Protein 3WG3 (pdb70)

B-factor: mean 17.3, std 7.28, range [9.16, 54.49]

Foldseek 3Di:
DPDFDKDKDKDKAFAVGKDFDPAWAAAQKKKKKKFQFFFLDDDPQHFAWKWKFFADPQGKGFWIWICHNVVQKTWIWIGDPPGDIDDIDIDGHRVVLCVVVPGMWMWMWHRNQQFTFIHIHNRTRDGGGTPDHDIGGMMHMYRPPGGHRGHRIIMMMMMGSRD/DDFDKDKDKDKAFAVGKDFDPAWAAAQKKKKKKFQFFALFAKKWKFFADPQGKGQWIWICGNVVQKTWIWIGDPPGDIDDIDIFGHRVVLCPPVPGMWMWMWHRNQQFTFIHIHNRTRDGGGTPDGDIGGMMHMYHPVGDSGHRIIMMMMMGSRD

CATH classification: 2.60.120.200

Organism: Cyclocybe aegerita (NCBI:txid1973307)

Secondary structure (DSSP, 8-state):
--S---EEEEEEEETTEEEEEEEEE-TT-EEEEEES-B----STTPPPPEEEEEE-TT--EEEEEEEETTTTEEEEEEE-TTS-B---EEEE-TGGGGTT-TT-EEEEEEE-SSEEEEEETTEEEEEEE-SS-S-EEEEEEE-TTS--SB-SEEEEEEEE---/-----EEEEEEEETTEEEEEEEEE-TT-EEEEEES-B-----EEEEEE-TTS-EEEEEEEETTTTEEEEEEE-TTS-B---EEEE-SGGGGTT-TT-EEEEEEE-SSEEEEEETTEEEEEEEPSS-S-EEEEEEEE----SB-SEEEEEEEES--

Solvent-accessible surface area: 13374 Å² total; per-residue (Å²): 211,189,59,51,94,3,36,2,21,40,2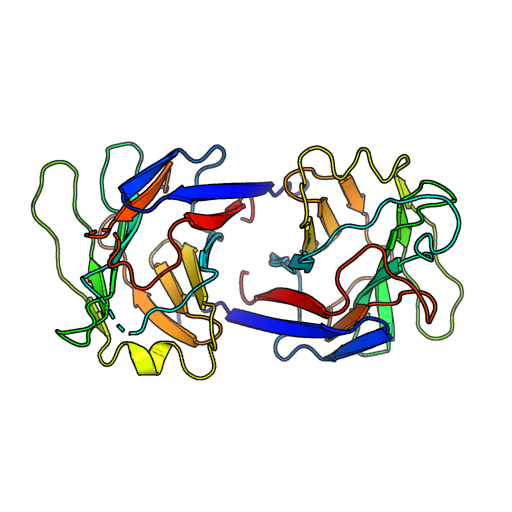6,102,1,47,33,61,38,78,28,121,20,87,21,72,1,60,72,29,3,1,0,0,3,34,8,92,37,35,50,64,55,95,57,118,60,23,4,62,63,0,6,1,4,0,20,19,160,102,32,2,50,0,0,26,0,5,0,49,25,161,92,70,7,0,2,0,2,0,59,79,46,153,32,117,110,73,102,69,85,117,27,84,52,0,48,69,18,9,137,81,13,64,55,98,6,6,2,0,1,2,2,30,24,86,33,0,0,0,1,1,24,93,113,54,19,24,52,1,83,26,61,18,83,41,62,0,29,16,0,13,2,71,4,78,166,36,64,14,0,11,12,105,68,1,25,0,0,0,0,5,35,33,114,248,104,54,92,4,37,2,21,39,27,100,0,49,36,59,36,79,29,118,18,87,22,70,1,60,73,25,3,1,0,0,3,34,8,90,25,30,65,88,64,59,70,0,7,0,4,0,22,17,162,98,32,1,50,0,0,28,0,6,0,50,29,129,94,68,8,0,2,0,3,0,61,78,44,154,32,113,114,73,103,70,85,116,26,86,53,0,49,72,13,8,137,82,16,65,53,98,5,6,2,0,1,2,2,26,24,84,29,1,0,0,1,1,23,94,100,59,18,24,47,1,83,30,62,18,88,39,62,0,24,16,0,13,2,91,27,98,110,52,9,0,5,13,102,71,0,24,0,0,0,0,5,35,32,114

InterPro domains:
  IPR001079 Galectin, carbohydrate recognition domain [PF00337] (19-125)
  IPR001079 Galectin, carbohydrate recognition domain [PS51304] (12-155)
  IPR001079 Galectin, carbohydrate recognition domain [SM00276] (10-148)
  IPR013320 Concanavalin A-like lectin/glucanase domain superfamily [SSF49899] (5-149)

GO terms:
  GO:0043065 positive regulation of apoptotic process (P, IDA)
  GO:0030247 polysaccharide binding (F, IDA)
  GO:0004536 DNA nuclease activity (F, IDA)

Radius of gyration: 20.04 Å; Cα contacts (8 Å, |Δi|>4): 935; chains: 2; bounding box: 61×35×44 Å

Sequence (318 aa):
KHMTTSAVNIYNISAGASVDLAAPVTTGDIVVTFFSSALNLSSAGAGSPNNTALNLLSENGAYLLHIAFRLLQENVVIVFNSRQPNAPWLVEQRVSSNVANNQFIGSGGKAMVTVFDHGDDKKYQVVINEKKTVIQYTKQISSGTTTSSLSYNNSTEGTSIIFSTTVVEAVTYTGLAHMTTSAVNIYNISAGASVDLAAPVTTGDIVTFFSSALNLPNNTALNLLSEENGAYLLHIAFRLQENVVIVFNSRRQPNAPWLVEQRVSNNVANQFIGSGGKAMVTVFDHGDKKYQVVINEKTVIQYTTKQISGTTTSSLSYNSTGTSIFSTVVEAVTYTGLA

Structure (mmCIF, N/CA/C/O backbone):
data_3WG3
#
_entry.id   3WG3
#
_cell.length_a   102.921
_cell.length_b   102.921
_cell.length_c   74.694
_cell.angle_alpha   90.00
_cell.angle_beta   90.00
_cell.angle_gamma   120.00
#
_symmetry.space_group_name_H-M   'P 65'
#
loop_
_entity.id
_entity.type
_entity.pdbx_description
1 polymer 'Galactoside-binding lectin'
2 branched alpha-L-fucopyranose-(1-2)-[2-acetamido-2-deoxy-alpha-D-galactopyranose-(1-3)]beta-D-galactopyranose-(1-4)-2-acetamido-2-deoxy-beta-D-glucopyranose
3 non-polymer 1,2-ETHANEDIOL
4 non-polymer DI(HYDROXYETHYL)ETHER
5 water water
#
loop_
_atom_site.group_PDB
_atom_site.id
_atom_site.type_symbol
_atom_site.label_atom_id
_atom_site.label_alt_id
_atom_site.label_comp_id
_atom_site.label_asym_id
_atom_site.label_entity_id
_atom_site.label_seq_id
_atom_site.pdbx_PDB_ins_code
_atom_site.Cartn_x
_atom_site.Cartn_y
_atom_site.Cartn_z
_atom_site.occupancy
_atom_site.B_iso_or_equiv
_atom_site.auth_seq_id
_atom_site.auth_comp_id
_atom_site.auth_asym_id
_atom_site.auth_atom_id
_atom_site.pdbx_PDB_model_num
ATOM 1 N N . LYS A 1 9 ? 15.215 -30.761 20.634 1.00 37.18 -1 LYS A N 1
ATOM 2 C CA . LYS A 1 9 ? 14.696 -31.867 19.779 1.00 32.80 -1 LYS A CA 1
ATOM 3 C C . LYS A 1 9 ? 15.295 -33.210 20.198 1.00 29.43 -1 LYS A C 1
ATOM 4 O O . LYS A 1 9 ? 16.380 -33.262 20.785 1.00 31.22 -1 LYS A O 1
ATOM 10 N N . HIS A 1 10 ? 14.582 -34.293 19.901 1.00 23.10 0 HIS A N 1
ATOM 11 C CA . HIS A 1 10 ? 15.022 -35.627 20.314 1.00 20.49 0 HIS A CA 1
ATOM 12 C C . HIS A 1 10 ? 15.364 -36.541 19.175 1.00 20.12 0 HIS A C 1
ATOM 13 O O . HIS A 1 10 ? 16.214 -37.413 19.329 1.00 21.77 0 HIS A O 1
ATOM 20 N N . MET A 1 11 ? 14.726 -36.348 18.022 1.00 19.38 1 MET A N 1
ATOM 21 C CA . MET A 1 11 ? 14.983 -37.202 16.863 1.00 19.77 1 MET A CA 1
ATOM 22 C C . MET A 1 11 ? 16.360 -36.954 16.250 1.00 18.81 1 MET A C 1
ATOM 23 O O . MET A 1 11 ? 16.935 -35.870 16.380 1.00 19.93 1 MET A O 1
ATOM 28 N N . THR A 1 12 ? 16.882 -37.977 15.584 1.00 18.31 2 THR A N 1
ATOM 29 C CA . THR A 1 12 ? 18.157 -37.881 14.897 1.00 18.14 2 THR A CA 1
ATOM 30 C C . THR A 1 12 ? 17.945 -37.288 13.504 1.00 16.98 2 THR A C 1
ATOM 31 O O . THR A 1 12 ? 17.067 -37.724 12.758 1.00 17.35 2 THR A O 1
ATOM 35 N N . THR A 1 13 ? 18.736 -36.271 13.176 1.00 16.67 3 THR A N 1
ATOM 36 C CA . THR A 1 13 ? 18.774 -35.734 11.824 1.00 16.51 3 THR A CA 1
ATOM 37 C C . THR A 1 13 ? 20.143 -36.002 11.216 1.00 14.98 3 THR A C 1
ATOM 38 O O . THR A 1 13 ? 21.166 -35.544 11.724 1.00 18.56 3 THR A O 1
ATOM 42 N N . SER A 1 14 ? 20.148 -36.780 10.142 1.00 12.78 4 SER A N 1
ATOM 43 C CA . SER A 1 14 ? 21.352 -37.044 9.376 1.00 12.13 4 SER A CA 1
ATOM 44 C C . SER A 1 14 ? 21.286 -36.263 8.062 1.00 11.39 4 SER A C 1
ATOM 45 O O . SER A 1 14 ? 20.282 -35.613 7.767 1.00 13.02 4 SER A O 1
ATOM 48 N N . ALA A 1 15 ? 22.357 -36.320 7.278 1.00 11.64 5 ALA A N 1
ATOM 49 C CA . ALA A 1 15 ? 22.422 -35.554 6.041 1.00 11.77 5 ALA A CA 1
ATOM 50 C C . ALA A 1 15 ? 23.145 -36.313 4.947 1.00 11.39 5 ALA A C 1
ATOM 51 O O . ALA A 1 15 ? 24.096 -37.058 5.209 1.00 11.50 5 ALA A O 1
ATOM 53 N N . VAL A 1 16 ? 22.674 -36.099 3.722 1.00 11.58 6 VAL A N 1
ATOM 54 C CA . VAL A 1 16 ? 23.334 -36.575 2.514 1.00 11.13 6 VAL A CA 1
ATOM 55 C C . VAL A 1 16 ? 23.825 -35.357 1.737 1.00 11.65 6 VAL A C 1
ATOM 56 O O . VAL A 1 16 ? 23.051 -34.425 1.480 1.00 12.41 6 VAL A O 1
ATOM 60 N N . ASN A 1 17 ? 25.108 -35.356 1.387 1.00 11.49 7 ASN A N 1
ATOM 61 C CA . ASN A 1 17 ? 25.661 -34.340 0.501 1.00 11.41 7 ASN A CA 1
ATOM 62 C C . ASN A 1 17 ? 26.337 -35.020 -0.669 1.00 11.66 7 ASN A C 1
ATOM 63 O O . ASN A 1 17 ? 26.983 -36.059 -0.503 1.00 12.10 7 ASN A O 1
ATOM 68 N N . ILE A 1 18 ? 26.188 -34.415 -1.843 1.00 11.62 8 ILE A N 1
ATOM 69 C CA . ILE A 1 18 ? 26.670 -34.989 -3.093 1.00 11.93 8 ILE A CA 1
ATOM 70 C C . ILE A 1 18 ? 27.620 -33.996 -3.761 1.00 12.35 8 ILE A C 1
ATOM 71 O O . ILE A 1 18 ? 27.283 -32.822 -3.925 1.00 14.19 8 ILE A O 1
ATOM 76 N N . TYR A 1 19 ? 28.795 -34.477 -4.152 1.00 12.17 9 TYR A N 1
ATOM 77 C CA . TYR A 1 19 ? 29.834 -33.632 -4.743 1.00 12.27 9 TYR A CA 1
ATOM 78 C C . TYR A 1 19 ? 30.339 -34.247 -6.034 1.00 12.82 9 TYR A C 1
ATOM 79 O O . TYR A 1 19 ? 30.596 -35.445 -6.096 1.00 15.36 9 TYR A O 1
ATOM 88 N N . ASN A 1 20 ? 30.524 -33.421 -7.053 1.00 12.91 10 ASN A N 1
ATOM 89 C CA . ASN A 1 20 ? 31.154 -33.874 -8.287 1.00 13.68 10 ASN A CA 1
ATOM 90 C C . ASN A 1 20 ? 32.596 -33.397 -8.305 1.00 13.76 10 ASN A C 1
ATOM 91 O O . ASN A 1 20 ? 32.842 -32.203 -8.359 1.00 17.72 10 ASN A O 1
ATOM 96 N N . ILE A 1 21 ? 33.539 -34.329 -8.226 1.00 12.07 11 ILE A N 1
ATOM 97 C CA . ILE A 1 21 ? 34.953 -33.982 -8.121 1.00 12.38 11 ILE A CA 1
ATOM 98 C C . ILE A 1 21 ? 35.672 -34.382 -9.405 1.00 12.03 11 ILE A C 1
ATOM 99 O O . ILE A 1 21 ? 35.816 -35.578 -9.699 1.00 11.93 11 ILE A O 1
ATOM 104 N N . SER A 1 22 ? 36.116 -33.394 -10.178 1.00 12.71 12 SER A N 1
ATOM 105 C CA . SER A 1 22 ? 36.931 -33.681 -11.351 1.00 12.79 12 SER A CA 1
ATOM 106 C C . SER A 1 22 ? 38.337 -34.123 -10.952 1.00 12.35 12 SER A C 1
ATOM 107 O O . SER A 1 22 ? 38.843 -33.749 -9.891 1.00 12.25 12 SER A O 1
ATOM 110 N N . ALA A 1 23 ? 38.981 -34.904 -11.818 1.00 12.19 13 ALA A N 1
ATOM 111 C CA . ALA A 1 23 ? 40.388 -35.241 -11.623 1.00 12.23 13 ALA A CA 1
ATOM 112 C C . ALA A 1 23 ? 41.193 -33.950 -11.507 1.00 12.01 13 ALA A C 1
ATOM 113 O O . ALA A 1 23 ? 41.041 -33.044 -12.326 1.00 13.19 13 ALA A O 1
ATOM 115 N N . GLY A 1 24 ? 42.029 -33.862 -10.478 1.00 11.52 14 GLY A N 1
ATOM 116 C CA . GLY A 1 24 ? 42.823 -32.659 -10.234 1.00 12.22 14 GLY A CA 1
ATOM 117 C C . GLY A 1 24 ? 42.064 -31.527 -9.564 1.00 11.76 14 GLY A C 1
ATOM 118 O O . GLY A 1 24 ? 42.505 -30.376 -9.619 1.00 13.40 14 GLY A O 1
ATOM 119 N N . ALA A 1 25 ? 40.948 -31.850 -8.906 1.00 11.35 15 ALA A N 1
ATOM 120 C CA . ALA A 1 25 ? 40.112 -30.871 -8.202 1.00 11.38 15 ALA A CA 1
ATOM 121 C C . ALA A 1 25 ? 39.843 -31.273 -6.751 1.00 11.25 15 ALA A C 1
ATOM 122 O O . ALA A 1 25 ? 40.065 -32.421 -6.360 1.00 10.99 15 ALA A O 1
ATOM 124 N N . SER A 1 26 ? 39.334 -30.311 -5.980 1.00 11.20 16 SER A N 1
ATOM 125 C CA . SER A 1 26 ? 38.987 -30.478 -4.568 1.00 11.04 16 SER A CA 1
ATOM 126 C C . SER A 1 26 ? 37.586 -29.948 -4.327 1.00 11.19 16 SER A C 1
ATOM 127 O O . SER A 1 26 ? 37.092 -29.105 -5.085 1.00 12.53 16 SER A O 1
ATOM 130 N N . VAL A 1 27 ? 36.964 -30.411 -3.245 1.00 10.81 17 VAL A N 1
ATOM 131 C CA . VAL A 1 27 ? 35.698 -29.836 -2.780 1.00 11.42 17 VAL A CA 1
ATOM 132 C C . VAL A 1 27 ? 35.732 -29.597 -1.272 1.00 11.38 17 VAL A C 1
ATOM 133 O O . VAL A 1 27 ? 36.251 -30.426 -0.524 1.00 11.98 17 VAL A O 1
ATOM 137 N N . ASP A 1 28 ? 35.201 -28.458 -0.834 1.00 11.58 18 ASP A N 1
ATOM 138 C CA . ASP A 1 28 ? 34.975 -28.220 0.589 1.00 12.04 18 ASP A CA 1
ATOM 139 C C . ASP A 1 28 ? 33.631 -28.816 0.967 1.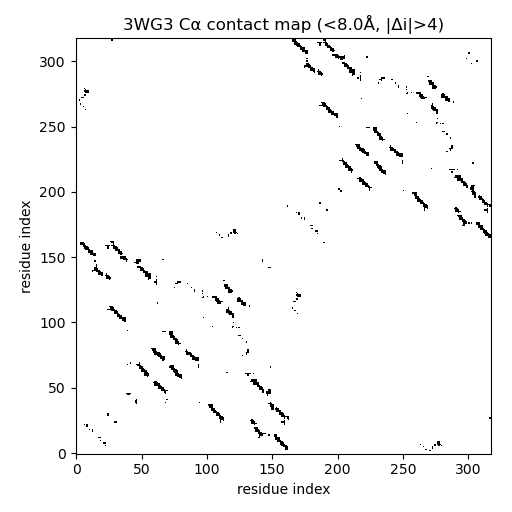00 12.35 18 ASP A C 1
ATOM 140 O O . ASP A 1 28 ? 32.635 -28.624 0.265 1.00 14.96 18 ASP A O 1
ATOM 145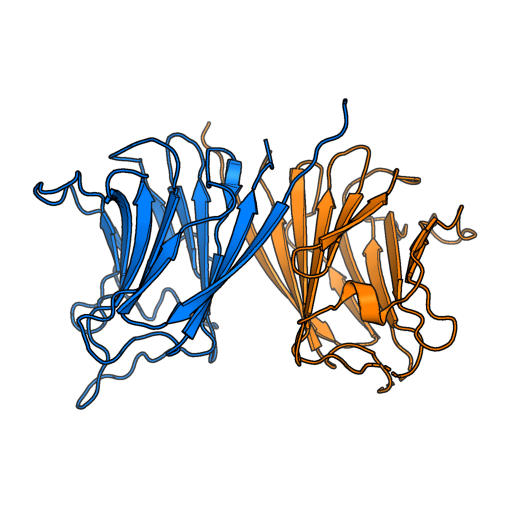 N N . LEU A 1 29 ? 33.599 -29.539 2.078 1.00 11.36 19 LEU A N 1
ATOM 146 C CA . LEU A 1 29 ? 32.369 -30.179 2.525 1.00 11.90 19 LEU A CA 1
ATOM 147 C C . LEU A 1 29 ? 31.429 -29.185 3.194 1.00 12.98 19 LEU A C 1
ATOM 148 O O . LEU A 1 29 ? 31.849 -28.382 4.023 1.00 15.55 19 LEU A O 1
ATOM 153 N N . ALA A 1 30 ? 30.150 -29.254 2.841 1.00 13.06 20 ALA A N 1
ATOM 154 C CA . ALA A 1 30 ? 29.123 -28.430 3.479 1.00 13.90 20 ALA A CA 1
ATOM 155 C C . ALA A 1 30 ? 28.820 -28.932 4.885 1.00 14.88 20 ALA A C 1
ATOM 156 O O . ALA A 1 30 ? 28.402 -28.158 5.748 1.00 18.98 20 ALA A O 1
ATOM 158 N N . ALA A 1 31 ? 29.028 -30.231 5.095 1.00 15.03 21 ALA A N 1
ATOM 159 C CA . ALA A 1 31 ? 28.850 -30.880 6.389 1.00 15.80 21 ALA A CA 1
ATOM 160 C C . ALA A 1 31 ? 30.116 -31.692 6.627 1.00 14.51 21 ALA A C 1
ATOM 161 O O . ALA A 1 31 ? 30.436 -32.577 5.831 1.00 14.54 21 ALA A O 1
ATOM 163 N N . PRO A 1 32 ? 30.867 -31.382 7.698 1.00 15.09 22 PRO A N 1
ATOM 164 C CA . PRO A 1 32 ? 32.112 -32.129 7.877 1.00 15.41 22 PRO A CA 1
ATOM 165 C C . PRO A 1 32 ? 31.880 -33.604 8.222 1.00 13.35 22 PRO A C 1
ATOM 166 O O . PRO A 1 32 ? 30.826 -33.979 8.751 1.00 14.09 22 PRO A O 1
ATOM 170 N N . VAL A 1 33 ? 32.860 -34.430 7.882 1.00 12.45 23 VAL A N 1
ATOM 171 C CA . VAL A 1 33 ? 32.829 -35.854 8.193 1.00 12.26 23 VAL A CA 1
ATOM 172 C C . VAL A 1 33 ? 33.590 -36.090 9.497 1.00 12.03 23 VAL A C 1
ATOM 173 O O . VAL A 1 33 ? 34.754 -35.709 9.629 1.00 13.80 23 VAL A O 1
ATOM 177 N N . THR A 1 34 ? 32.914 -36.705 10.461 1.00 11.91 24 THR A N 1
ATOM 178 C CA . THR A 1 34 ? 33.514 -36.997 11.752 1.00 13.18 24 THR A CA 1
ATOM 179 C C . THR A 1 34 ? 33.221 -38.446 12.143 1.00 12.32 24 THR A C 1
ATOM 180 O O . THR A 1 34 ? 32.712 -39.221 11.328 1.00 11.96 24 THR A O 1
ATOM 184 N N . THR A 1 35 ? 33.558 -38.815 13.374 1.00 12.20 25 THR A N 1
ATOM 185 C CA . THR A 1 35 ? 33.387 -40.182 13.841 1.00 12.49 25 THR A CA 1
ATOM 186 C C . THR A 1 35 ? 31.944 -40.647 13.666 1.00 12.13 25 THR A C 1
ATOM 187 O O . THR A 1 35 ? 31.005 -39.956 14.074 1.00 13.47 25 THR A O 1
ATOM 191 N N . GLY A 1 36 ? 31.784 -41.807 13.033 1.00 11.76 26 GLY A N 1
ATOM 192 C CA . GLY A 1 36 ? 30.473 -42.376 12.738 1.00 12.57 26 GLY A CA 1
ATOM 193 C C . GLY A 1 36 ? 29.973 -42.087 11.329 1.00 11.31 26 GLY A C 1
ATOM 194 O O . GLY A 1 36 ? 28.979 -42.666 10.887 1.00 12.91 26 GLY A O 1
ATOM 195 N N . ASP A 1 37 ? 30.649 -41.188 10.614 1.00 11.46 27 ASP A N 1
ATOM 196 C CA . ASP A 1 37 ? 30.202 -40.774 9.280 1.00 11.43 27 ASP A CA 1
ATOM 197 C C . ASP A 1 37 ? 30.866 -41.585 8.171 1.00 10.61 27 ASP A C 1
ATOM 198 O O . ASP A 1 37 ? 31.795 -42.370 8.412 1.00 11.50 27 ASP A O 1
ATOM 203 N N . ILE A 1 38 ? 30.379 -41.382 6.953 1.00 10.52 28 ILE A N 1
ATOM 204 C CA . ILE A 1 38 ? 30.796 -42.175 5.801 1.00 10.34 28 ILE A CA 1
ATOM 205 C C . ILE A 1 38 ? 30.997 -41.276 4.586 1.00 10.67 28 ILE A C 1
ATOM 206 O O . ILE A 1 38 ? 30.220 -40.343 4.359 1.00 11.03 28 ILE A O 1
ATOM 211 N N . VAL A 1 39 ? 32.034 -41.570 3.801 1.00 10.79 29 VAL A N 1
ATOM 212 C CA A VAL A 1 39 ? 32.113 -41.007 2.463 0.50 10.74 29 VAL A CA 1
ATOM 213 C CA B VAL A 1 39 ? 32.233 -40.986 2.469 0.50 11.12 29 VAL A CA 1
ATOM 214 C C . VAL A 1 39 ? 32.328 -42.129 1.455 1.00 10.61 29 VAL A C 1
ATOM 215 O O . VAL A 1 39 ? 33.135 -43.037 1.662 1.00 11.21 29 VAL A O 1
ATOM 222 N N . THR A 1 40 ? 31.549 -42.085 0.373 1.00 10.54 30 THR A N 1
ATOM 223 C CA . THR A 1 40 ? 31.775 -43.004 -0.747 1.00 10.83 30 THR A CA 1
ATOM 224 C C . THR A 1 40 ? 32.105 -42.214 -2.003 1.00 10.85 30 THR A C 1
ATOM 225 O O . THR A 1 40 ? 31.393 -41.268 -2.363 1.00 11.78 30 THR A O 1
ATOM 229 N N . PHE A 1 41 ? 33.181 -42.623 -2.668 1.00 10.58 31 PHE A N 1
ATOM 230 C CA . PHE A 1 41 ? 33.553 -42.098 -3.974 1.00 10.82 31 PHE A CA 1
ATOM 231 C C . PHE A 1 41 ? 33.062 -43.078 -5.036 1.00 11.08 31 PHE A C 1
ATOM 232 O O . PHE A 1 41 ? 33.405 -44.263 -4.997 1.00 11.42 31 PHE A O 1
ATOM 240 N N . PHE A 1 42 ? 32.253 -42.582 -5.969 1.00 11.88 32 PHE A N 1
ATOM 241 C CA . PHE A 1 42 ? 31.711 -43.392 -7.054 1.00 12.21 32 PHE A CA 1
ATOM 242 C C . PHE A 1 42 ? 32.400 -43.019 -8.358 1.00 12.57 32 PHE A C 1
ATOM 243 O O . PHE A 1 42 ? 32.361 -41.863 -8.784 1.00 13.91 32 PHE A O 1
ATOM 251 N N . SER A 1 43 ? 33.012 -44.008 -8.998 1.00 13.59 33 SER A N 1
ATOM 252 C CA . SER A 1 43 ? 33.603 -43.828 -10.313 1.00 13.57 33 SER A CA 1
ATOM 253 C C . SER A 1 43 ? 32.749 -44.537 -11.350 1.00 14.64 33 SER A C 1
ATOM 254 O O . SER A 1 43 ? 32.352 -45.685 -11.146 1.00 15.39 33 SER A O 1
ATOM 257 N N . SER A 1 44 ? 32.475 -43.853 -12.459 1.00 15.79 34 SER A N 1
ATOM 258 C CA . SER A 1 44 ? 31.684 -44.439 -13.545 1.00 16.41 34 SER A CA 1
ATOM 259 C C . SER A 1 44 ? 32.579 -45.137 -14.566 1.00 17.30 34 SER A C 1
ATOM 260 O O . SER A 1 44 ? 32.108 -45.545 -15.634 1.00 19.98 34 SER A O 1
ATOM 263 N N . ALA A 1 45 ? 33.863 -45.265 -14.233 1.00 17.00 35 ALA A N 1
ATOM 264 C CA . ALA A 1 45 ? 34.854 -45.928 -15.074 1.00 17.73 35 ALA A CA 1
ATOM 265 C C . ALA A 1 45 ? 35.887 -46.647 -14.215 1.00 17.37 35 ALA A C 1
ATOM 266 O O . ALA A 1 45 ? 36.044 -46.361 -13.027 1.00 16.71 35 ALA A O 1
ATOM 268 N N . LEU A 1 46 ? 36.591 -47.590 -14.821 1.00 17.67 36 LEU A N 1
ATOM 269 C CA . LEU A 1 46 ? 37.742 -48.198 -14.189 1.00 17.49 36 LEU A CA 1
ATOM 270 C C . LEU A 1 46 ? 38.713 -48.596 -15.279 1.00 17.83 36 LEU A C 1
ATOM 271 O O . LEU A 1 46 ? 38.371 -49.407 -16.135 1.00 19.20 36 LEU A O 1
ATOM 276 N N . ASN A 1 47 ? 39.901 -47.995 -15.252 1.00 17.56 37 ASN A N 1
ATOM 277 C CA . ASN A 1 47 ? 40.924 -48.206 -16.270 1.00 18.78 37 ASN A CA 1
ATOM 278 C C . ASN A 1 47 ? 42.155 -48.839 -15.652 1.00 18.23 37 ASN A C 1
ATOM 279 O O . ASN A 1 47 ? 42.916 -48.173 -14.955 1.00 19.57 37 ASN A O 1
ATOM 284 N N . LEU A 1 48 ? 42.344 -50.128 -15.917 1.00 19.34 38 LEU A N 1
ATOM 285 C CA . LEU A 1 48 ? 43.473 -50.872 -15.373 1.00 21.03 38 LEU A CA 1
ATOM 286 C C . LEU A 1 48 ? 44.445 -51.315 -16.464 1.00 21.57 38 LEU A C 1
ATOM 287 O O . LEU A 1 48 ? 45.211 -52.266 -16.276 1.00 25.59 38 LEU A O 1
ATOM 292 N N . SER A 1 49 ? 44.437 -50.601 -17.588 1.00 20.64 39 SER A N 1
ATOM 293 C CA A SER A 1 49 ? 45.257 -50.946 -18.749 0.50 22.10 39 SER A CA 1
ATOM 294 C CA B SER A 1 49 ? 45.259 -50.969 -18.734 0.50 21.36 39 SER A CA 1
ATOM 295 C C . SER A 1 49 ? 46.736 -50.645 -18.535 1.00 21.90 39 SER A C 1
ATOM 296 O O . SER A 1 49 ? 47.086 -49.656 -17.899 1.00 24.52 39 SER A O 1
ATOM 301 N N . ALA A 1 50 ? 47.591 -51.501 -19.086 1.00 22.98 40 ALA A N 1
ATOM 302 C CA . ALA A 1 50 ? 49.029 -51.277 -19.101 1.00 21.72 40 ALA A CA 1
ATOM 303 C C . ALA A 1 50 ? 49.399 -50.711 -20.467 1.00 23.10 40 ALA A C 1
ATOM 304 O O . ALA A 1 50 ? 48.548 -50.613 -21.357 1.00 24.73 40 ALA A O 1
ATOM 306 N N . GLY A 1 51 ? 50.660 -50.327 -20.629 1.00 23.54 41 GLY A N 1
ATOM 307 C CA . GLY A 1 51 ? 51.156 -49.846 -21.914 1.00 23.91 41 GLY A CA 1
ATOM 308 C C . GLY A 1 51 ? 50.942 -48.360 -22.118 1.00 22.68 41 GLY A C 1
ATOM 309 O O . GLY A 1 51 ? 50.674 -47.622 -21.173 1.00 22.84 41 GLY A O 1
ATOM 310 N N . ALA A 1 52 ? 51.061 -47.920 -23.364 1.00 22.84 42 ALA A N 1
ATOM 311 C CA . ALA A 1 52 ? 50.953 -46.502 -23.676 1.00 21.90 42 ALA A CA 1
ATOM 312 C C . ALA A 1 52 ? 49.589 -45.956 -23.281 1.00 19.46 42 ALA A C 1
ATOM 313 O O . ALA A 1 52 ? 48.551 -46.540 -23.599 1.00 20.51 42 ALA A O 1
ATOM 315 N N . GLY A 1 53 ? 49.605 -44.837 -22.569 1.00 19.29 43 GLY A N 1
ATOM 316 C CA . GLY A 1 53 ? 48.382 -44.218 -22.081 1.00 21.28 43 GLY A CA 1
ATOM 317 C C . GLY A 1 53 ? 47.870 -44.794 -20.772 1.00 20.32 43 GLY A C 1
ATOM 318 O O . GLY A 1 53 ? 46.795 -44.404 -20.310 1.00 24.11 43 GLY A O 1
ATOM 319 N N . SER A 1 54 ? 48.629 -45.719 -20.175 1.00 20.30 44 SER A N 1
ATOM 320 C CA . SER A 1 54 ? 48.288 -46.315 -18.873 1.00 19.82 44 SER A CA 1
ATOM 321 C C . SER A 1 54 ? 48.135 -45.230 -17.802 1.00 18.88 44 SER A C 1
ATOM 322 O O . SER A 1 54 ? 48.879 -44.258 -17.807 1.00 20.49 44 SER A O 1
ATOM 325 N N . PRO A 1 55 ? 47.158 -45.390 -16.888 1.00 17.23 45 PRO A N 1
ATOM 326 C CA . PRO A 1 55 ? 46.929 -44.365 -15.870 1.00 17.28 45 PRO A CA 1
ATOM 327 C C . PRO A 1 55 ? 48.122 -44.061 -14.976 1.00 15.94 45 PRO A C 1
ATOM 328 O O . PRO A 1 55 ? 48.890 -44.949 -14.589 1.00 16.17 45 PRO A O 1
ATOM 332 N N . ASN A 1 56 ? 48.260 -42.784 -14.653 1.00 14.71 46 ASN A N 1
ATOM 333 C CA . ASN A 1 56 ? 49.199 -42.358 -13.636 1.00 14.12 46 ASN A CA 1
ATOM 334 C C . ASN A 1 56 ? 48.693 -42.786 -12.262 1.00 13.60 46 ASN A C 1
ATOM 335 O O . ASN A 1 56 ? 47.523 -43.155 -12.092 1.00 13.22 46 ASN A O 1
ATOM 340 N N . ASN A 1 57 ? 49.569 -42.725 -11.271 1.00 12.70 47 ASN A N 1
ATOM 341 C CA . ASN A 1 57 ? 49.133 -42.890 -9.893 1.00 12.50 47 ASN A CA 1
ATOM 342 C C . ASN A 1 57 ? 47.988 -41.914 -9.592 1.00 12.13 47 ASN A C 1
ATOM 343 O O . ASN A 1 57 ? 48.039 -40.743 -9.981 1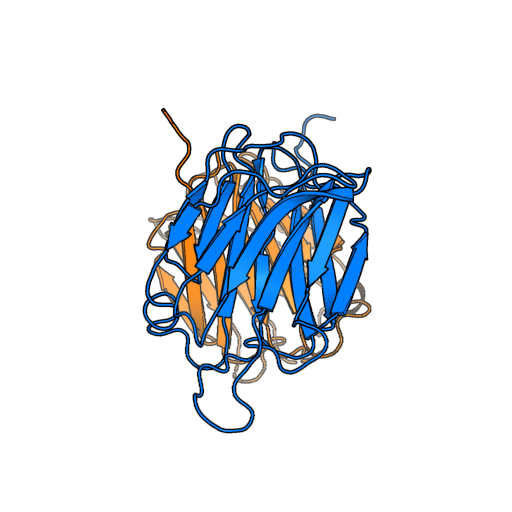.00 12.86 47 ASN A O 1
ATOM 348 N N . THR A 1 58 ? 46.949 -42.426 -8.937 1.00 11.68 48 THR A N 1
ATOM 349 C CA . THR A 1 58 ? 45.698 -41.704 -8.747 1.00 11.71 48 THR A CA 1
ATOM 350 C C . THR A 1 58 ? 45.283 -41.816 -7.290 1.00 10.46 48 THR A C 1
ATOM 351 O O . THR A 1 58 ? 45.212 -42.919 -6.759 1.00 11.70 48 THR A O 1
ATOM 355 N N . ALA A 1 59 ? 45.022 -40.682 -6.645 1.00 10.78 49 ALA A N 1
ATOM 356 C CA . ALA A 1 59 ? 44.672 -40.677 -5.229 1.00 9.93 49 ALA A CA 1
ATOM 357 C C . ALA A 1 59 ? 43.340 -40.005 -4.939 1.00 9.98 49 ALA A C 1
ATOM 358 O O . ALA A 1 59 ? 42.944 -39.047 -5.620 1.00 11.40 49 ALA A O 1
ATOM 360 N N . LEU A 1 60 ? 42.671 -40.523 -3.911 1.00 9.87 50 LEU A N 1
ATOM 361 C CA . LEU A 1 60 ? 41.500 -39.901 -3.304 1.00 9.85 50 LEU A CA 1
ATOM 362 C C . LEU A 1 60 ? 41.884 -39.516 -1.882 1.00 9.41 50 LEU A C 1
ATOM 363 O O . LEU A 1 60 ? 42.516 -40.313 -1.173 1.00 10.20 50 LEU A O 1
ATOM 368 N N . ASN A 1 61 ? 41.510 -38.308 -1.463 1.00 9.65 51 ASN A N 1
ATOM 369 C CA . ASN A 1 61 ? 41.981 -37.742 -0.199 1.00 9.30 51 ASN A CA 1
ATOM 370 C C . ASN A 1 61 ? 40.863 -37.188 0.660 1.00 9.16 51 ASN A C 1
ATOM 371 O O . ASN A 1 61 ? 39.917 -36.574 0.147 1.00 9.72 51 ASN A O 1
ATOM 376 N N . LEU A 1 62 ? 41.024 -37.373 1.971 1.00 9.32 52 LEU A N 1
ATOM 377 C CA . LEU A 1 62 ? 40.236 -36.708 3.006 1.00 9.22 52 LEU A CA 1
ATOM 378 C C . LEU A 1 62 ? 41.173 -35.751 3.726 1.00 9.34 52 LEU A C 1
ATOM 379 O O . LEU A 1 62 ? 42.187 -36.189 4.281 1.00 9.79 52 LEU A O 1
ATOM 384 N N . LEU A 1 63 ? 40.832 -34.462 3.734 1.00 9.76 53 LEU A N 1
ATOM 385 C CA . LEU A 1 63 ? 41.682 -33.434 4.348 1.00 9.90 53 LEU A CA 1
ATOM 386 C C . LEU A 1 63 ? 40.975 -32.733 5.498 1.00 10.22 53 LEU A C 1
ATOM 387 O O . LEU A 1 63 ? 39.748 -32.570 5.482 1.00 10.69 53 LEU A O 1
ATOM 392 N N . SER A 1 64 ? 41.757 -32.311 6.489 1.00 10.68 54 SER A N 1
ATOM 393 C CA . SER A 1 64 ? 41.256 -31.497 7.587 1.00 11.46 54 SER A CA 1
ATOM 394 C C . SER A 1 64 ? 41.204 -30.031 7.167 1.00 12.38 54 SER A C 1
ATOM 395 O O . SER A 1 64 ? 41.707 -29.660 6.104 1.00 12.24 54 SER A O 1
ATOM 398 N N . GLU A 1 65 ? 40.642 -29.190 8.031 1.00 14.12 55 GLU A N 1
ATOM 399 C CA . GLU A 1 65 ? 40.491 -27.766 7.730 1.00 16.19 55 GLU A CA 1
ATOM 400 C C . GLU A 1 65 ? 41.822 -27.054 7.493 1.00 16.28 55 GLU A C 1
ATOM 401 O O . GLU A 1 65 ? 41.887 -26.118 6.701 1.00 20.60 55 GLU A O 1
ATOM 407 N N . ASN A 1 66 ? 42.888 -27.516 8.142 1.00 14.34 56 ASN A N 1
ATOM 408 C CA . ASN A 1 66 ? 44.193 -26.881 7.940 1.00 14.79 56 ASN A CA 1
ATOM 409 C C . ASN A 1 66 ? 45.018 -27.529 6.827 1.00 14.38 56 ASN A C 1
ATOM 410 O O . ASN A 1 66 ? 46.189 -27.219 6.666 1.00 15.34 56 ASN A O 1
ATOM 415 N N . GLY A 1 67 ? 44.406 -28.425 6.059 1.00 13.00 57 GLY A N 1
ATOM 416 C CA . GLY A 1 67 ? 45.088 -29.032 4.931 1.00 13.78 57 GLY A CA 1
ATOM 417 C C . GLY A 1 67 ? 45.900 -30.279 5.246 1.00 12.14 57 GLY A C 1
ATOM 418 O O . GLY A 1 67 ? 46.642 -30.758 4.393 1.00 13.25 57 GLY A O 1
ATOM 419 N N . ALA A 1 68 ? 45.771 -30.823 6.455 1.00 11.56 58 ALA A N 1
ATOM 420 C CA . ALA A 1 68 ? 46.371 -32.130 6.730 1.00 11.19 58 ALA A CA 1
ATOM 421 C C . ALA A 1 68 ? 45.665 -33.190 5.886 1.00 10.97 58 ALA A C 1
ATOM 422 O O . ALA A 1 68 ? 44.447 -33.142 5.704 1.00 11.40 58 ALA A O 1
ATOM 424 N N . TYR A 1 69 ? 46.432 -34.147 5.370 1.00 10.24 59 TYR A N 1
ATOM 425 C CA . TYR A 1 69 ? 45.858 -35.330 4.740 1.00 10.42 59 TYR A CA 1
ATOM 426 C C . TYR A 1 69 ? 45.552 -36.322 5.849 1.00 9.85 59 TYR A C 1
ATOM 427 O O . TYR A 1 69 ? 46.454 -36.978 6.378 1.00 10.62 59 TYR A O 1
ATOM 436 N N . LEU A 1 70 ? 44.277 -36.408 6.221 1.00 9.69 60 LEU A N 1
ATOM 437 C CA . LEU A 1 70 ? 43.850 -37.372 7.222 1.00 9.94 60 LEU A CA 1
ATOM 438 C C . LEU A 1 70 ? 43.927 -38.776 6.644 1.00 9.35 60 LEU A C 1
ATOM 439 O O . LEU A 1 70 ? 44.381 -39.714 7.314 1.00 10.38 60 LEU A O 1
ATOM 444 N N . LEU A 1 71 ? 43.496 -38.920 5.394 1.00 9.64 61 LEU A N 1
ATOM 445 C CA . LEU A 1 71 ? 43.624 -40.185 4.686 1.00 9.40 61 LEU A CA 1
ATOM 446 C C . LEU A 1 71 ? 43.875 -39.900 3.220 1.00 9.33 61 LEU A C 1
ATOM 447 O O . LEU A 1 71 ? 43.095 -39.201 2.573 1.00 10.26 61 LEU A O 1
ATOM 452 N N . HIS A 1 72 ? 44.975 -40.456 2.725 1.00 9.64 62 HIS A N 1
ATOM 453 C CA . HIS A 1 72 ? 45.381 -40.413 1.324 1.00 9.86 62 HIS A CA 1
ATOM 454 C C . HIS A 1 72 ? 45.368 -41.838 0.844 1.00 9.79 62 HIS A C 1
ATOM 455 O O . HIS A 1 72 ? 46.002 -42.710 1.453 1.00 10.44 62 HIS A O 1
ATOM 462 N N . ILE A 1 73 ? 44.609 -42.096 -0.221 1.00 9.64 63 ILE A N 1
ATOM 463 C CA . ILE A 1 73 ? 44.485 -43.431 -0.796 1.00 10.14 63 ILE A CA 1
ATOM 464 C C . ILE A 1 73 ? 45.025 -43.355 -2.217 1.00 10.04 63 ILE A C 1
ATOM 465 O O . ILE A 1 73 ? 44.362 -42.812 -3.103 1.00 11.09 63 ILE A O 1
ATOM 470 N N . ALA A 1 74 ? 46.227 -43.894 -2.427 1.00 10.32 64 ALA A N 1
ATOM 471 C CA . ALA A 1 74 ? 46.895 -43.797 -3.727 1.00 10.09 64 ALA A CA 1
ATOM 472 C C . ALA A 1 74 ? 46.884 -45.141 -4.445 1.00 9.88 64 ALA A C 1
ATOM 473 O O . ALA A 1 74 ? 47.495 -46.118 -3.993 1.00 11.27 64 ALA A O 1
ATOM 475 N N . PHE A 1 75 ? 46.193 -45.175 -5.577 1.00 10.27 65 PHE A N 1
ATOM 476 C CA . PHE A 1 75 ? 46.130 -46.354 -6.425 1.00 10.84 65 PHE A CA 1
ATOM 477 C C . PHE A 1 75 ? 47.261 -46.260 -7.436 1.00 11.07 65 PHE A C 1
ATOM 478 O O . PHE A 1 75 ? 47.274 -45.348 -8.268 1.00 11.90 65 PHE A O 1
ATOM 486 N N . ARG A 1 76 ? 48.211 -47.190 -7.353 1.00 11.89 66 ARG A N 1
ATOM 487 C CA . ARG A 1 76 ? 49.413 -47.154 -8.186 1.00 12.36 66 ARG A CA 1
ATOM 488 C C . ARG A 1 76 ? 49.448 -48.383 -9.079 1.00 13.44 66 ARG A C 1
ATOM 489 O O . ARG A 1 76 ? 49.881 -49.458 -8.661 1.00 13.88 66 ARG A O 1
ATOM 497 N N . LEU A 1 77 ? 48.980 -48.221 -10.311 1.00 15.21 67 LEU A N 1
ATOM 498 C CA A LEU A 1 77 ? 48.838 -49.343 -11.238 0.50 17.13 67 LEU A CA 1
ATOM 499 C CA B LEU A 1 77 ? 48.828 -49.356 -11.210 0.50 16.95 67 LEU A CA 1
ATOM 500 C C . LEU A 1 77 ? 50.164 -50.004 -11.581 1.00 17.71 67 LEU A C 1
ATOM 501 O O . LEU A 1 77 ? 50.309 -51.227 -11.484 1.00 19.68 67 LEU A O 1
ATOM 510 N N . GLN A 1 78 ? 51.134 -49.189 -11.992 1.00 18.09 68 GLN A N 1
ATOM 511 C CA . GLN A 1 78 ? 52.429 -49.706 -12.436 1.00 19.69 68 GLN A CA 1
ATOM 512 C C . GLN A 1 78 ? 53.182 -50.415 -11.313 1.00 19.14 68 GLN A C 1
ATOM 513 O O . GLN A 1 78 ? 53.682 -51.523 -11.487 1.00 21.44 68 GLN A O 1
ATOM 519 N N . GLU A 1 79 ? 53.239 -49.772 -10.152 1.00 16.96 69 GLU A N 1
ATOM 520 C CA . GLU A 1 79 ? 53.865 -50.356 -8.972 1.00 17.29 69 GLU A CA 1
ATOM 521 C C . GLU A 1 79 ? 53.008 -51.494 -8.401 1.00 16.84 69 GLU A C 1
ATOM 522 O O . GLU A 1 79 ? 53.492 -52.335 -7.636 1.00 18.42 69 GLU A O 1
ATOM 528 N N . ASN A 1 80 ? 51.730 -51.498 -8.774 1.00 16.31 70 ASN A N 1
ATOM 529 C CA . ASN A 1 80 ? 50.772 -52.549 -8.406 1.00 16.39 70 ASN A CA 1
ATOM 530 C C . ASN A 1 80 ? 50.493 -52.611 -6.903 1.00 15.59 70 ASN A C 1
ATOM 531 O O . ASN A 1 80 ? 50.482 -53.683 -6.292 1.00 16.66 70 ASN A O 1
ATOM 536 N N . VAL A 1 81 ? 50.258 -51.435 -6.325 1.00 14.27 71 VAL A N 1
ATOM 537 C CA A VAL A 1 81 ? 49.986 -51.309 -4.904 0.50 14.03 71 VAL A CA 1
ATOM 538 C CA B VAL A 1 81 ? 49.979 -51.306 -4.896 0.50 14.08 71 VAL A CA 1
ATOM 539 C C . VAL A 1 81 ? 48.961 -50.196 -4.668 1.00 12.52 71 VAL A C 1
ATOM 540 O O . VAL A 1 81 ? 48.851 -49.265 -5.475 1.00 12.52 71 VAL A O 1
ATOM 547 N N . ILE A 1 82 ? 48.218 -50.303 -3.568 1.00 12.31 72 ILE A N 1
ATOM 548 C CA . ILE A 1 82 ? 47.441 -49.182 -3.049 1.00 11.77 72 ILE A CA 1
ATOM 549 C C . ILE A 1 82 ? 48.149 -48.741 -1.771 1.00 11.55 72 ILE A C 1
ATOM 550 O O . ILE A 1 82 ? 48.414 -49.552 -0.882 1.00 12.48 72 ILE A O 1
ATOM 555 N N . VAL A 1 83 ? 48.468 -47.451 -1.703 1.00 11.20 73 VAL A N 1
ATOM 556 C CA . VAL A 1 83 ? 49.153 -46.867 -0.552 1.00 11.41 73 VAL A CA 1
ATOM 557 C C . VAL A 1 83 ? 48.180 -46.024 0.262 1.00 10.92 73 VAL A C 1
ATOM 558 O O . VAL A 1 83 ? 47.450 -45.193 -0.288 1.00 12.30 73 VAL A O 1
ATOM 562 N N . PHE A 1 84 ? 48.175 -46.246 1.572 1.00 10.91 74 PHE A N 1
ATOM 563 C CA . PHE A 1 84 ? 47.347 -45.478 2.503 1.00 10.22 74 PHE A CA 1
ATOM 564 C C . PHE A 1 84 ? 48.280 -44.702 3.419 1.00 10.36 74 PHE A C 1
ATOM 565 O O . PHE A 1 84 ? 49.209 -45.276 3.991 1.00 11.46 74 PHE A O 1
ATOM 573 N N . ASN A 1 85 ? 48.047 -43.401 3.566 1.00 10.41 75 ASN A N 1
ATOM 574 C CA . ASN A 1 85 ? 48.935 -42.590 4.403 1.00 10.00 75 ASN A CA 1
ATOM 575 C C . ASN A 1 85 ? 48.237 -41.324 4.880 1.00 9.67 75 ASN A C 1
ATOM 576 O O . ASN A 1 85 ? 47.086 -41.049 4.504 1.00 10.54 75 ASN A O 1
ATOM 581 N N . SER A 1 86 ? 48.959 -40.563 5.6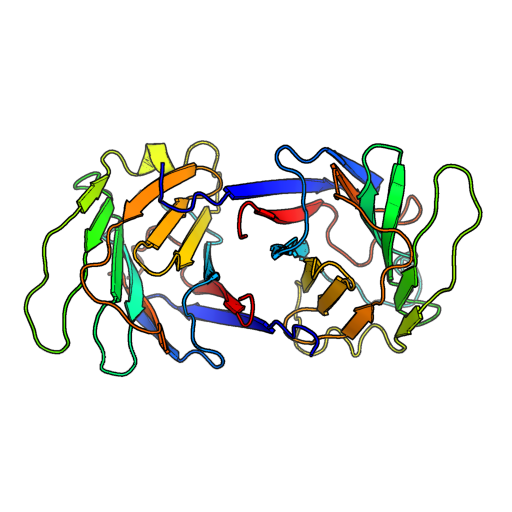97 1.00 10.04 76 SER A N 1
ATOM 582 C CA . SER A 1 86 ? 48.523 -39.271 6.211 1.00 10.14 76 SER A CA 1
ATOM 583 C C . SER A 1 86 ? 49.699 -38.307 6.159 1.00 10.22 76 SER A C 1
ATOM 584 O O . SER A 1 86 ? 50.851 -38.736 6.047 1.00 11.06 76 SER A O 1
ATOM 587 N N . ARG A 1 87 ? 49.412 -37.009 6.257 1.00 10.47 77 ARG A N 1
ATOM 588 C CA . ARG A 1 87 ? 50.467 -35.987 6.197 1.00 11.11 77 ARG A CA 1
ATOM 589 C C . ARG A 1 87 ? 50.003 -34.690 6.838 1.00 11.13 77 ARG A C 1
ATOM 590 O O . ARG A 1 87 ? 48.960 -34.154 6.471 1.00 11.94 77 ARG A O 1
ATOM 598 N N . GLN A 1 88 ? 50.787 -34.173 7.779 1.00 10.76 78 GLN A N 1
ATOM 599 C CA . GLN A 1 88 ? 50.523 -32.863 8.367 1.00 11.28 78 GLN A CA 1
ATOM 600 C C . GLN A 1 88 ? 50.808 -31.761 7.339 1.00 12.39 78 GLN A C 1
ATOM 601 O O . GLN A 1 88 ? 51.542 -31.999 6.375 1.00 12.57 78 GLN A O 1
ATOM 607 N N . PRO A 1 89 ? 50.231 -30.554 7.532 1.00 13.59 79 PRO A N 1
ATOM 608 C CA . PRO A 1 89 ? 50.481 -29.480 6.571 1.00 14.98 79 PRO A CA 1
ATOM 609 C C . PRO A 1 89 ? 51.968 -29.185 6.434 1.00 13.92 79 PRO A C 1
ATOM 610 O O . PRO A 1 89 ? 52.675 -29.033 7.431 1.00 14.68 79 PRO A O 1
ATOM 614 N N . ASN A 1 90 ? 52.437 -29.120 5.197 1.00 13.78 80 ASN A N 1
ATOM 615 C CA . ASN A 1 90 ? 53.816 -28.713 4.905 1.00 14.42 80 ASN A CA 1
ATOM 616 C C . ASN A 1 90 ? 54.880 -29.663 5.477 1.00 13.33 80 ASN A C 1
ATOM 617 O O . ASN A 1 90 ? 56.036 -29.276 5.620 1.00 13.53 80 ASN A O 1
ATOM 622 N N . ALA A 1 91 ? 54.488 -30.901 5.777 1.00 12.34 81 ALA A N 1
ATOM 623 C CA . ALA A 1 91 ? 55.354 -31.855 6.473 1.00 11.90 81 ALA A CA 1
ATOM 624 C C . ALA A 1 91 ? 55.604 -33.118 5.638 1.00 11.35 81 ALA A C 1
ATOM 625 O O . ALA A 1 91 ? 54.914 -33.360 4.652 1.00 12.79 81 ALA A O 1
ATOM 627 N N . PRO A 1 92 ? 56.593 -33.941 6.037 1.00 11.18 82 PRO A N 1
ATOM 628 C CA . PRO A 1 92 ? 56.789 -35.228 5.372 1.00 11.28 82 PRO A CA 1
ATOM 629 C C . PRO A 1 92 ? 55.591 -36.161 5.534 1.00 11.02 82 PRO A C 1
ATOM 630 O O . PRO A 1 92 ? 54.876 -36.101 6.537 1.00 11.56 82 PRO A O 1
ATOM 634 N N . TRP A 1 93 ? 55.396 -37.037 4.558 1.00 10.72 83 TRP A N 1
ATOM 635 C CA . TRP A 1 93 ? 54.442 -38.133 4.686 1.00 10.92 83 TRP A CA 1
ATOM 636 C C . TRP A 1 93 ? 54.753 -38.991 5.884 1.00 10.95 83 TRP A C 1
ATOM 637 O O . TRP A 1 93 ? 55.919 -39.154 6.259 1.00 12.13 83 TRP A O 1
ATOM 648 N N . LEU A 1 94 ? 53.705 -39.558 6.481 1.00 11.16 84 LEU A N 1
ATOM 649 C CA . LEU A 1 94 ? 53.835 -40.439 7.637 1.00 11.32 84 LEU A CA 1
ATOM 650 C C . LEU A 1 94 ? 54.079 -41.890 7.186 1.00 10.82 84 LEU A C 1
ATOM 651 O O . LEU A 1 94 ? 54.600 -42.102 6.091 1.00 11.80 84 LEU A O 1
ATOM 656 N N . VAL A 1 95 ? 53.751 -42.880 8.016 1.00 11.53 85 VAL A N 1
ATOM 657 C CA . VAL A 1 95 ? 54.099 -44.276 7.714 1.00 12.14 85 VAL A CA 1
ATOM 658 C C . VAL A 1 95 ? 53.067 -44.894 6.778 1.00 11.88 85 VAL A C 1
ATOM 659 O O . VAL A 1 95 ? 51.888 -44.989 7.120 1.00 12.37 85 VAL A O 1
ATOM 663 N N . GLU A 1 96 ? 53.517 -45.330 5.606 1.00 11.43 86 GLU A N 1
ATOM 664 C CA . GLU A 1 96 ? 52.618 -45.957 4.639 1.00 11.30 86 GLU A CA 1
ATOM 665 C C . GLU A 1 96 ? 52.099 -47.308 5.110 1.00 11.86 86 GLU A C 1
ATOM 666 O O . GLU A 1 96 ? 52.828 -48.091 5.733 1.00 13.30 86 GLU A O 1
ATOM 672 N N . GLN A 1 97 ? 50.834 -47.570 4.796 1.00 11.94 87 GLN A N 1
ATOM 673 C CA . GLN A 1 97 ? 50.295 -48.928 4.806 1.00 11.99 87 GLN A CA 1
ATOM 674 C C . GLN A 1 97 ? 49.993 -49.300 3.367 1.00 12.43 87 GLN A C 1
ATOM 675 O O . GLN A 1 97 ? 49.496 -48.474 2.611 1.00 15.51 87 GLN A O 1
ATOM 681 N N . ARG A 1 98 ? 50.296 -50.531 2.978 1.00 13.78 88 ARG A N 1
ATOM 682 C CA . ARG A 1 98 ? 50.172 -50.931 1.579 1.00 14.26 88 ARG A CA 1
ATOM 683 C C . ARG A 1 98 ? 49.327 -52.173 1.417 1.00 14.63 88 ARG A C 1
ATOM 684 O O . ARG A 1 98 ? 49.372 -53.078 2.250 1.00 16.93 88 ARG A O 1
ATOM 692 N N . VAL A 1 99 ? 48.557 -52.194 0.334 1.00 14.17 89 VAL A N 1
ATOM 693 C CA . VAL A 1 99 ? 47.827 -53.381 -0.102 1.00 15.05 89 VAL A CA 1
ATOM 694 C C . VAL A 1 99 ? 48.289 -53.682 -1.524 1.00 14.71 89 VAL A C 1
ATOM 695 O O . VAL A 1 99 ? 48.180 -52.837 -2.411 1.00 15.46 89 VAL A O 1
ATOM 699 N N . SER A 1 100 ? 48.816 -54.884 -1.730 1.00 16.46 90 SER A N 1
ATOM 700 C CA A SER A 1 100 ? 49.326 -55.295 -3.036 0.50 16.86 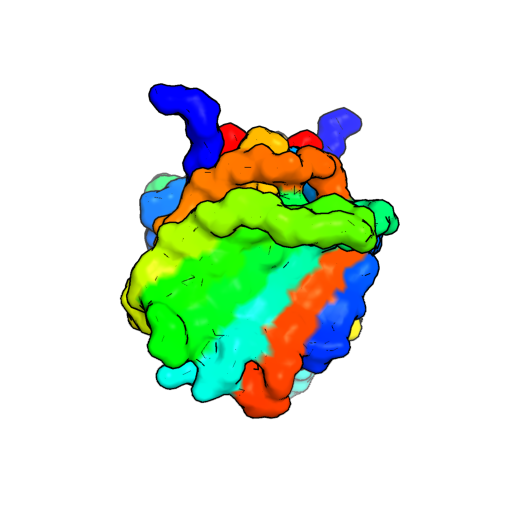90 SER A CA 1
ATOM 701 C CA B SER A 1 100 ? 49.330 -55.300 -3.031 0.50 17.21 90 SER A CA 1
ATOM 702 C C . SER A 1 100 ? 48.218 -55.735 -3.990 1.00 16.82 90 SER A C 1
ATOM 703 O O . SER A 1 100 ? 47.159 -56.203 -3.564 1.00 18.30 90 SER A O 1
ATOM 708 N N . ASN A 1 101 ? 48.486 -55.583 -5.284 1.00 17.31 91 ASN A N 1
ATOM 709 C CA . ASN A 1 101 ? 47.619 -56.062 -6.371 1.00 17.84 91 ASN A CA 1
ATOM 710 C C . ASN A 1 101 ? 46.333 -55.263 -6.529 1.00 17.25 91 ASN A C 1
ATOM 711 O O . ASN A 1 101 ? 45.289 -55.608 -5.976 1.00 18.63 91 ASN A O 1
ATOM 716 N N . VAL A 1 102 ? 46.428 -54.208 -7.327 1.00 17.24 92 VAL A N 1
ATOM 717 C CA . VAL A 1 102 ? 45.332 -53.270 -7.520 1.00 17.06 92 VAL A CA 1
ATOM 718 C C . VAL A 1 102 ? 44.121 -53.955 -8.162 1.00 17.52 92 VAL A C 1
ATOM 719 O O . VAL A 1 102 ? 43.003 -53.859 -7.646 1.00 16.68 92 VAL A O 1
ATOM 723 N N . ALA A 1 103 ? 44.351 -54.670 -9.262 1.00 17.83 93 ALA A N 1
ATOM 724 C CA . ALA A 1 103 ? 43.263 -55.327 -9.988 1.00 19.48 93 ALA A CA 1
ATOM 725 C C . ALA A 1 103 ? 42.471 -56.303 -9.115 1.00 18.90 93 ALA A C 1
ATOM 726 O O . ALA A 1 103 ? 41.244 -56.380 -9.232 1.00 20.66 93 ALA A O 1
ATOM 728 N N . ASN A 1 104 ? 43.166 -57.025 -8.233 1.00 18.93 94 ASN A N 1
ATOM 729 C CA A ASN A 1 104 ? 42.514 -57.985 -7.339 0.50 20.34 94 ASN A CA 1
ATOM 730 C CA B ASN A 1 104 ? 42.524 -57.987 -7.333 0.50 19.86 94 ASN A CA 1
ATOM 731 C C . ASN A 1 104 ? 41.476 -57.332 -6.432 1.00 20.25 94 ASN A C 1
ATOM 732 O O . ASN A 1 104 ? 40.510 -57.971 -6.027 1.00 24.67 94 ASN A O 1
ATOM 741 N N . GLN A 1 105 ? 41.663 -56.049 -6.128 1.00 17.62 95 GLN A N 1
ATOM 742 C CA . GLN A 1 105 ? 40.734 -55.336 -5.245 1.00 18.01 95 GLN A CA 1
ATOM 743 C C . GLN A 1 105 ? 39.458 -54.913 -5.972 1.00 18.06 95 GLN A C 1
ATOM 744 O O . GLN A 1 105 ? 38.475 -54.534 -5.333 1.00 20.88 95 GLN A O 1
ATOM 750 N N . PHE A 1 106 ? 39.487 -55.000 -7.301 1.00 19.31 96 PHE A N 1
ATOM 751 C CA . PHE A 1 106 ? 38.366 -54.615 -8.151 1.00 20.16 96 PHE A CA 1
ATOM 752 C C . PHE A 1 106 ? 37.764 -55.804 -8.919 1.00 21.15 96 PHE A C 1
ATOM 753 O O . PHE A 1 106 ? 37.142 -55.625 -9.966 1.00 22.66 96 PHE A O 1
ATOM 761 N N . ILE A 1 107 ? 37.943 -57.020 -8.410 1.00 23.26 97 ILE A N 1
ATOM 762 C CA . ILE A 1 107 ? 37.354 -58.204 -9.053 1.00 24.87 97 ILE A CA 1
ATOM 763 C C . ILE A 1 107 ? 35.831 -58.108 -9.035 1.00 23.91 97 ILE A C 1
ATOM 764 O O . ILE A 1 107 ? 35.230 -57.802 -8.000 1.00 27.91 97 ILE A O 1
ATOM 769 N N . GLY A 1 108 ? 35.225 -58.331 -10.201 1.00 24.91 98 GLY A N 1
ATOM 770 C CA . GLY A 1 108 ? 33.774 -58.237 -10.367 1.00 27.65 98 GLY A CA 1
ATOM 771 C C . GLY A 1 108 ? 33.223 -56.819 -10.393 1.00 26.97 98 GLY A C 1
ATOM 772 O O . GLY A 1 108 ? 32.005 -56.628 -10.365 1.00 29.93 98 GLY A O 1
ATOM 773 N N . SER A 1 109 ? 34.116 -55.828 -10.450 1.00 25.11 99 SER A N 1
ATOM 774 C CA . SER A 1 109 ? 33.730 -54.411 -10.458 1.00 23.48 99 SER A CA 1
ATOM 775 C C . SER A 1 109 ? 33.027 -53.978 -11.748 1.00 24.48 99 SER A C 1
ATOM 776 O O . SER A 1 109 ? 32.217 -53.047 -11.736 1.00 25.01 99 SER A O 1
ATOM 779 N N . GLY A 1 110 ? 33.345 -54.639 -12.855 1.00 23.30 100 GLY A N 1
ATOM 780 C CA . GLY A 1 110 ? 32.838 -54.221 -14.158 1.00 23.77 100 GLY A CA 1
ATOM 781 C C . GLY A 1 110 ? 33.415 -52.874 -14.546 1.00 21.35 100 GLY A C 1
ATOM 782 O O . GLY A 1 110 ? 34.596 -52.605 -14.309 1.00 21.36 100 GLY A O 1
ATOM 783 N N . GLY A 1 111 ? 32.578 -52.021 -15.130 1.00 20.74 101 GLY A N 1
ATOM 784 C CA . GLY A 1 111 ? 33.030 -50.731 -15.641 1.00 20.14 101 GLY A CA 1
ATOM 785 C C . GLY A 1 111 ? 32.832 -49.549 -14.713 1.00 19.67 101 GLY A C 1
ATOM 786 O O . GLY A 1 111 ? 32.879 -48.405 -15.154 1.00 21.39 101 GLY A O 1
ATOM 787 N N . LYS A 1 112 ? 32.605 -49.821 -13.429 1.00 18.64 102 LYS A N 1
ATOM 788 C CA . LYS A 1 112 ? 32.452 -48.781 -12.420 1.00 18.17 102 LYS A CA 1
ATOM 789 C C . LYS A 1 112 ? 33.040 -49.290 -11.114 1.00 18.14 102 LYS A C 1
ATOM 790 O O . LYS A 1 112 ? 33.357 -50.474 -10.990 1.00 20.27 102 LYS A O 1
ATOM 796 N N . ALA A 1 113 ? 33.202 -48.393 -10.147 1.00 16.18 103 ALA A N 1
ATOM 797 C CA . ALA A 1 113 ? 33.749 -48.774 -8.849 1.00 16.05 103 ALA A CA 1
ATOM 798 C C . ALA A 1 113 ? 33.302 -47.813 -7.769 1.00 14.56 103 ALA A C 1
ATOM 799 O O . ALA A 1 113 ? 32.917 -46.679 -8.055 1.00 15.37 103 ALA A O 1
ATOM 801 N N . MET A 1 114 ? 33.364 -48.277 -6.527 1.00 12.78 104 MET A N 1
ATOM 802 C CA . MET A 1 114 ? 33.137 -47.404 -5.391 1.00 12.70 104 MET A CA 1
ATOM 803 C C . MET A 1 114 ? 34.195 -47.636 -4.330 1.00 11.70 104 MET A C 1
ATOM 804 O O . MET A 1 114 ? 34.661 -48.763 -4.126 1.00 12.38 104 MET A O 1
ATOM 809 N N . VAL A 1 115 ? 34.590 -46.543 -3.684 1.00 11.13 105 VAL A N 1
ATOM 810 C CA . VAL A 1 115 ? 35.560 -46.577 -2.610 1.00 10.95 105 VAL A CA 1
ATOM 811 C C . VAL A 1 115 ? 34.901 -45.894 -1.419 1.00 10.30 105 VAL A C 1
ATOM 812 O O . VAL A 1 115 ? 34.590 -44.702 -1.475 1.00 11.43 105 VAL A O 1
ATOM 816 N N . THR A 1 116 ? 34.674 -46.664 -0.358 1.00 10.08 106 THR A N 1
ATOM 817 C CA . THR A 1 116 ? 33.988 -46.159 0.831 1.00 10.02 106 THR A CA 1
ATOM 818 C C . THR A 1 116 ? 34.969 -46.049 1.976 1.00 9.95 106 THR A C 1
ATOM 819 O O . THR A 1 116 ? 35.768 -46.962 2.224 1.00 10.72 106 THR A O 1
ATOM 823 N N . VAL A 1 117 ? 34.884 -44.926 2.680 1.00 9.72 107 VAL A N 1
ATOM 824 C CA . VAL A 1 117 ? 35.642 -44.703 3.903 1.00 9.95 107 VAL A CA 1
ATOM 825 C C . VAL A 1 117 ? 34.673 -44.513 5.072 1.00 10.02 107 VAL A C 1
ATOM 826 O O . VAL A 1 117 ? 33.842 -43.595 5.063 1.00 10.52 107 VAL A O 1
ATOM 830 N N . PHE A 1 118 ? 34.784 -45.386 6.073 1.00 10.22 108 PHE A N 1
ATOM 831 C CA . PHE A 1 118 ? 34.078 -45.206 7.345 1.00 10.53 108 PHE A CA 1
ATOM 832 C C . PHE A 1 118 ? 35.021 -44.540 8.337 1.00 10.29 108 PHE A C 1
ATOM 833 O O . PHE A 1 118 ? 36.122 -45.048 8.576 1.00 11.19 108 PHE A O 1
ATOM 841 N N . ASP A 1 119 ? 34.600 -43.418 8.918 1.00 10.47 109 ASP A N 1
ATOM 842 C CA . ASP A 1 119 ? 35.366 -42.821 10.006 1.00 10.66 109 ASP A CA 1
ATOM 843 C C . ASP A 1 119 ? 34.928 -43.507 11.304 1.00 10.72 109 ASP A C 1
ATOM 844 O O . ASP A 1 119 ? 33.822 -43.260 11.798 1.00 11.61 109 ASP A O 1
ATOM 849 N N . HIS A 1 120 ? 35.791 -44.364 11.852 1.00 11.49 110 HIS A N 1
ATOM 850 C CA . HIS A 1 120 ? 35.488 -45.064 13.101 1.00 12.19 110 HIS A CA 1
ATOM 851 C C . HIS A 1 120 ? 36.227 -44.492 14.288 1.00 13.81 110 HIS A C 1
ATOM 852 O O . HIS A 1 120 ? 36.418 -45.171 15.295 1.00 17.34 110 HIS A O 1
ATOM 859 N N . GLY A 1 121 ? 36.653 -43.239 14.192 1.00 12.32 111 GLY A N 1
ATOM 860 C CA . GLY A 1 121 ? 37.236 -42.554 15.345 1.00 13.34 111 GLY A CA 1
ATOM 861 C C . GLY A 1 121 ? 38.728 -42.785 15.470 1.00 13.10 111 GLY A C 1
ATOM 862 O O . GLY A 1 121 ? 39.506 -41.855 15.274 1.00 15.71 111 GLY A O 1
ATOM 863 N N . ASP A 1 122 ? 39.120 -44.022 15.791 1.00 14.15 112 ASP A N 1
ATOM 864 C CA A ASP A 1 122 ? 40.519 -44.438 15.912 0.50 14.81 112 ASP A CA 1
ATOM 865 C CA B ASP A 1 122 ? 40.547 -44.344 15.876 0.50 14.73 112 ASP A CA 1
ATOM 866 C C . ASP A 1 122 ? 41.077 -44.987 14.593 1.00 13.27 112 ASP A C 1
ATOM 867 O O . ASP A 1 122 ? 42.293 -45.122 14.423 1.00 13.59 112 ASP A O 1
ATOM 876 N N . LYS A 1 123 ? 40.168 -45.352 13.686 1.00 12.86 113 LYS A N 1
ATOM 877 C CA A LYS A 1 123 ? 40.520 -45.998 12.421 0.50 12.04 113 LYS A CA 1
ATOM 878 C CA B LYS A 1 123 ? 40.526 -45.990 12.419 0.50 12.11 113 LYS A CA 1
ATOM 879 C C . LYS A 1 123 ? 39.647 -45.476 11.297 1.00 11.55 113 LYS A C 1
ATOM 880 O O . LYS A 1 123 ? 38.528 -45.023 11.540 1.00 12.12 113 LYS A O 1
ATOM 891 N N . TYR A 1 124 ? 40.172 -45.547 10.072 1.00 11.09 114 TYR A N 1
ATOM 892 C CA . TYR A 1 124 ? 39.362 -45.430 8.868 1.00 10.81 114 TYR A CA 1
ATOM 893 C C . TYR A 1 124 ? 39.271 -46.830 8.266 1.00 10.76 114 TYR A C 1
ATOM 894 O O . TYR A 1 124 ? 40.296 -47.457 7.985 1.00 11.75 114 TYR A O 1
ATOM 903 N N . GLN A 1 125 ? 38.055 -47.333 8.077 1.00 10.76 115 GLN A N 1
ATOM 904 C CA . GLN A 1 125 ? 37.858 -48.593 7.366 1.00 10.50 115 GLN A CA 1
ATOM 905 C C . GLN A 1 125 ? 37.590 -48.261 5.903 1.00 10.23 115 GLN A C 1
ATOM 906 O O . GLN A 1 125 ? 36.665 -47.498 5.598 1.00 11.25 115 GLN A O 1
ATOM 912 N N . VAL A 1 126 ? 38.413 -48.809 5.011 1.00 10.60 116 VAL A N 1
ATOM 913 C CA . VAL A 1 126 ? 38.265 -48.560 3.578 1.00 10.24 116 VAL A CA 1
ATOM 914 C C . VAL A 1 126 ? 37.770 -49.821 2.884 1.00 10.62 116 VAL A C 1
ATOM 915 O O . VAL A 1 126 ? 38.350 -50.906 3.038 1.00 11.67 116 VAL A O 1
ATOM 919 N N . VAL A 1 127 ? 36.693 -49.658 2.117 1.00 10.63 117 VAL A N 1
ATOM 920 C CA . VAL A 1 127 ? 36.015 -50.760 1.444 1.00 10.98 117 VAL A CA 1
ATOM 921 C C . VAL A 1 127 ? 35.946 -50.437 -0.048 1.00 10.72 117 VAL A C 1
ATOM 922 O O . VAL A 1 127 ? 35.449 -49.380 -0.437 1.00 11.64 117 VAL A O 1
ATOM 926 N N . ILE A 1 128 ? 36.471 -51.333 -0.875 1.00 11.08 118 ILE A N 1
ATOM 927 C CA . ILE A 1 128 ? 36.388 -51.175 -2.323 1.00 11.67 118 ILE A CA 1
ATOM 928 C C . ILE A 1 128 ? 35.254 -52.072 -2.787 1.00 11.86 118 ILE A C 1
ATOM 929 O O . ILE A 1 128 ? 35.321 -53.290 -2.632 1.00 12.35 118 ILE A O 1
ATOM 934 N N . ASN A 1 129 ? 34.193 -51.457 -3.311 1.00 11.69 119 ASN A N 1
ATOM 935 C CA . ASN A 1 129 ? 32.937 -52.159 -3.603 1.00 12.73 119 ASN A CA 1
ATOM 936 C C . ASN A 1 129 ? 32.422 -52.798 -2.313 1.00 12.04 119 ASN A C 1
ATOM 937 O O . ASN A 1 129 ? 32.027 -52.068 -1.403 1.00 12.41 119 ASN A O 1
ATOM 942 N N . GLU A 1 130 ? 32.478 -54.123 -2.193 1.00 12.05 120 GLU A N 1
ATOM 943 C CA . GLU A 1 130 ? 32.051 -54.793 -0.958 1.00 12.44 120 GLU A CA 1
ATOM 944 C C . GLU A 1 130 ? 33.197 -55.307 -0.101 1.00 12.69 120 GLU A C 1
ATOM 945 O O . GLU A 1 130 ? 32.955 -55.854 0.978 1.00 14.89 120 GLU A O 1
ATOM 951 N N . LYS A 1 131 ? 34.431 -55.138 -0.575 1.00 13.30 121 LYS A N 1
ATOM 952 C CA A LYS A 1 131 ? 35.581 -55.749 0.080 0.50 14.34 121 LYS A CA 1
ATOM 953 C CA B LYS A 1 131 ? 35.606 -55.743 0.052 0.50 13.82 121 LYS A CA 1
ATOM 954 C C . LYS A 1 131 ? 36.351 -54.763 0.951 1.00 12.77 121 LYS A C 1
ATOM 955 O O . LYS A 1 131 ? 36.869 -53.757 0.466 1.00 12.67 121 LYS A O 1
ATOM 966 N N . THR A 1 132 ? 36.437 -55.064 2.247 1.00 12.66 122 THR A N 1
ATOM 967 C CA . THR A 1 132 ? 37.291 -54.262 3.125 1.00 12.98 122 THR A CA 1
ATOM 968 C C . THR A 1 132 ? 38.741 -54.520 2.742 1.00 13.29 122 THR A C 1
ATOM 969 O O . THR A 1 132 ? 39.195 -55.664 2.730 1.00 15.97 122 THR A O 1
ATOM 973 N N . VAL A 1 133 ? 39.463 -53.459 2.401 1.00 12.66 123 VAL A N 1
ATOM 974 C CA . VAL A 1 133 ? 40.863 -53.603 2.022 1.00 14.07 123 VAL A CA 1
ATOM 975 C C . VAL A 1 133 ? 41.830 -53.204 3.135 1.00 13.53 123 VAL A C 1
ATOM 976 O O . VAL A 1 133 ? 42.958 -53.680 3.165 1.00 15.14 123 VAL A O 1
ATOM 980 N N . ILE A 1 134 ? 41.392 -52.342 4.050 1.00 13.34 124 ILE A N 1
ATOM 981 C CA . ILE A 1 134 ? 42.229 -51.974 5.190 1.00 12.36 124 ILE A CA 1
ATOM 982 C C . ILE A 1 134 ? 41.388 -51.455 6.347 1.00 12.05 124 ILE A C 1
ATOM 983 O O . ILE A 1 134 ? 40.374 -50.778 6.140 1.00 12.78 124 ILE A O 1
ATOM 988 N N . GLN A 1 135 ? 41.809 -51.813 7.556 1.00 12.94 125 GLN A N 1
ATOM 989 C CA . GLN A 1 135 ? 41.428 -51.115 8.771 1.00 12.80 125 GLN A CA 1
ATOM 990 C C . GLN A 1 135 ? 42.636 -50.254 9.120 1.00 13.27 125 GLN A C 1
ATOM 991 O O . GLN A 1 135 ? 43.623 -50.739 9.689 1.00 15.15 125 GLN A O 1
ATOM 997 N N . TYR A 1 136 ? 42.580 -48.993 8.702 1.00 12.48 126 TYR A N 1
ATOM 998 C CA . TYR A 1 136 ? 43.722 -48.096 8.802 1.00 12.55 126 TYR A CA 1
ATOM 999 C C . TYR A 1 136 ? 43.731 -47.378 10.136 1.00 12.62 126 TYR A C 1
ATOM 1000 O O . TYR A 1 136 ? 42.854 -46.566 10.417 1.00 12.83 126 TYR A O 1
ATOM 1009 N N . THR A 1 137 ? 44.730 -47.670 10.964 1.00 12.49 127 THR A N 1
ATOM 1010 C CA . THR A 1 137 ? 44.887 -46.948 12.224 1.00 13.00 127 THR A CA 1
ATOM 1011 C C . THR A 1 137 ? 45.271 -45.503 11.918 1.00 12.68 127 THR A C 1
ATOM 1012 O O . THR A 1 137 ? 46.240 -45.240 11.207 1.00 13.08 127 THR A O 1
ATOM 1016 N N . LYS A 1 138 ? 44.496 -44.558 12.439 1.00 12.46 128 LYS A N 1
ATOM 1017 C CA . LYS A 1 138 ? 44.745 -43.159 12.120 1.00 12.68 128 LYS A CA 1
ATOM 1018 C C . LYS A 1 138 ? 46.115 -42.705 12.584 1.00 12.45 128 LYS A C 1
ATOM 1019 O O . LYS A 1 138 ? 46.587 -43.107 13.653 1.00 14.61 128 LYS A O 1
ATOM 1025 N N . GLN A 1 139 ? 46.750 -41.881 11.758 1.00 11.67 129 GLN A N 1
ATOM 1026 C CA . GLN A 1 139 ? 48.011 -41.241 12.124 1.00 12.30 129 GLN A CA 1
ATOM 1027 C C . GLN A 1 139 ? 47.811 -39.760 12.426 1.00 12.20 129 GLN A C 1
ATOM 1028 O O . GLN A 1 139 ? 48.680 -39.127 13.021 1.00 13.99 129 GLN A O 1
ATOM 1034 N N . ILE A 1 140 ? 46.684 -39.216 11.968 1.00 11.78 130 ILE A N 1
ATOM 1035 C CA . ILE A 1 140 ? 46.225 -37.871 12.310 1.00 11.51 130 ILE A CA 1
ATOM 1036 C C . ILE A 1 140 ? 44.726 -37.991 12.556 1.00 11.71 130 ILE A C 1
ATOM 1037 O O . ILE A 1 140 ? 44.012 -38.631 11.786 1.00 12.61 130 ILE A O 1
ATOM 1042 N N . SER A 1 141 ? 44.248 -37.368 13.627 1.00 12.92 131 SER A N 1
ATOM 1043 C CA A SER A 1 141 ? 42.833 -37.421 13.964 0.50 13.63 131 SER A CA 1
ATOM 1044 C CA B SER A 1 141 ? 42.832 -37.424 13.963 0.50 13.09 131 SER A CA 1
ATOM 1045 C C . SER A 1 141 ? 42.133 -36.112 13.624 1.00 13.31 131 SER A C 1
ATOM 1046 O O . SER A 1 141 ? 42.778 -35.135 13.221 1.00 14.90 131 SER A O 1
ATOM 1051 N N . GLY A 1 142 ? 40.812 -36.100 13.775 1.00 13.10 132 GLY A N 1
ATOM 1052 C CA . GLY A 1 142 ? 40.037 -34.895 13.549 1.00 13.98 132 GLY A CA 1
ATOM 1053 C C . GLY A 1 142 ? 39.036 -35.014 12.415 1.00 12.66 132 GLY A C 1
ATOM 1054 O O . GLY A 1 142 ? 38.916 -36.046 11.753 1.00 12.64 132 GLY A O 1
ATOM 1055 N N . THR A 1 143 ? 38.323 -33.919 12.197 1.00 12.77 133 THR A N 1
ATOM 1056 C CA A THR A 1 143 ? 37.239 -33.895 11.220 0.50 12.31 133 THR A CA 1
ATOM 1057 C CA B THR A 1 143 ? 37.237 -33.851 11.238 0.50 12.39 133 THR A CA 1
ATOM 1058 C C . THR A 1 143 ? 37.757 -33.660 9.808 1.00 11.67 133 THR A C 1
ATOM 1059 O O . THR A 1 143 ? 38.713 -32.908 9.581 1.00 12.85 133 THR A O 1
ATOM 1066 N N . THR A 1 144 ? 37.116 -34.328 8.854 1.00 10.82 134 THR A N 1
ATOM 1067 C CA . THR A 1 144 ? 37.374 -34.113 7.434 1.00 10.59 134 THR A CA 1
ATOM 1068 C C . THR A 1 144 ? 36.529 -32.946 6.940 1.00 10.86 134 THR A C 1
ATOM 1069 O O . THR A 1 144 ? 35.298 -32.961 7.075 1.00 11.83 134 THR A O 1
ATOM 1073 N N . SER A 1 145 ? 37.194 -31.940 6.375 1.00 10.72 135 SER A N 1
ATOM 1074 C CA . SER A 1 145 ? 36.526 -30.745 5.879 1.00 11.01 135 SER A CA 1
ATOM 1075 C C . SER A 1 145 ? 36.581 -30.593 4.353 1.00 9.96 135 SER A C 1
ATOM 1076 O O . SER A 1 145 ? 35.871 -29.754 3.794 1.00 11.22 135 SER A O 1
ATOM 1079 N N . SER A 1 146 ? 37.411 -31.386 3.677 1.00 9.98 136 SER A N 1
ATOM 1080 C CA . SER A 1 146 ? 37.479 -31.326 2.216 1.00 10.10 136 SER A CA 1
ATOM 1081 C C . SER A 1 146 ? 37.914 -32.666 1.660 1.00 9.78 136 SER A C 1
ATOM 1082 O O . SER A 1 146 ? 38.460 -33.500 2.393 1.00 9.92 136 SER A O 1
ATOM 1085 N N . LEU A 1 147 ? 37.638 -32.865 0.373 1.00 9.71 137 LEU A N 1
ATOM 1086 C CA . LEU A 1 147 ? 38.039 -34.066 -0.353 1.00 9.60 137 LEU A CA 1
ATOM 1087 C C . LEU A 1 147 ? 38.774 -33.634 -1.606 1.00 9.70 137 LEU A C 1
ATOM 1088 O O . LEU A 1 147 ? 38.507 -32.557 -2.148 1.00 10.41 137 LEU A O 1
ATOM 1093 N N . SER A 1 148 ? 39.678 -34.476 -2.096 1.00 9.51 138 SER A N 1
ATOM 1094 C CA . SER A 1 148 ? 40.339 -34.165 -3.360 1.00 10.06 138 SER A CA 1
ATOM 1095 C C . SER A 1 148 ? 40.684 -35.413 -4.144 1.00 10.08 138 SER A C 1
ATOM 1096 O O . SER A 1 148 ? 40.631 -36.533 -3.621 1.00 10.51 138 SER A O 1
ATOM 1099 N N . TYR A 1 149 ? 41.051 -35.192 -5.403 1.00 11.05 139 TYR A N 1
ATOM 1100 C CA . TYR A 1 149 ? 41.214 -36.256 -6.379 1.00 10.79 139 TYR A CA 1
ATOM 1101 C C . TYR A 1 149 ? 42.415 -35.862 -7.236 1.00 10.56 139 TYR A C 1
ATOM 1102 O O . TYR A 1 149 ? 42.364 -34.866 -7.951 1.00 11.72 139 TYR A O 1
ATOM 1111 N N . ASN A 1 150 ? 43.507 -36.615 -7.091 1.00 11.26 140 ASN A N 1
ATOM 1112 C CA A ASN A 1 150 ? 44.783 -36.298 -7.741 0.50 12.12 140 ASN A CA 1
ATOM 1113 C CA B ASN A 1 150 ? 44.801 -36.305 -7.717 0.50 11.95 140 ASN A CA 1
ATOM 1114 C C . ASN A 1 150 ? 45.186 -37.412 -8.699 1.00 12.45 140 ASN A C 1
ATOM 1115 O O . ASN A 1 150 ? 45.378 -38.548 -8.289 1.00 14.14 140 ASN A O 1
ATOM 1124 N N . SER A 1 151 ? 45.305 -37.083 -9.985 1.00 12.55 141 SER A N 1
ATOM 1125 C CA . SER A 1 151 ? 45.737 -38.065 -10.983 1.00 13.40 141 SER A CA 1
ATOM 1126 C C . SER A 1 151 ? 47.117 -37.726 -11.549 1.00 12.80 141 SER A C 1
ATOM 1127 O O . SER A 1 151 ? 47.416 -38.023 -12.709 1.00 14.04 141 SER A O 1
ATOM 1130 N N . THR A 1 152 ? 47.960 -37.109 -10.720 1.00 13.98 142 THR A N 1
ATOM 1131 C CA . THR A 1 152 ? 49.318 -36.695 -11.118 1.00 14.13 142 THR A CA 1
ATOM 1132 C C . THR A 1 152 ? 49.284 -35.855 -12.402 1.00 15.17 142 THR A C 1
ATOM 1133 O O . THR A 1 152 ? 50.131 -36.001 -13.283 1.00 15.49 142 THR A O 1
ATOM 1137 N N . GLU A 1 153 ? 48.295 -34.972 -12.500 1.00 14.95 143 GLU A N 1
ATOM 1138 C CA . GLU A 1 153 ? 48.176 -34.029 -13.623 1.00 16.46 143 GLU A CA 1
ATOM 1139 C C . GLU A 1 153 ? 47.902 -34.717 -14.970 1.00 16.99 143 GLU A C 1
ATOM 1140 O O . GLU A 1 153 ? 48.042 -34.093 -16.028 1.00 18.53 143 GLU A O 1
ATOM 1146 N N . GLY A 1 154 ? 47.533 -35.997 -14.930 1.00 17.33 144 GLY A N 1
ATOM 1147 C CA . GLY A 1 154 ? 47.299 -36.762 -16.148 1.00 19.29 144 GLY A CA 1
ATOM 1148 C C . GLY A 1 154 ? 46.214 -37.810 -16.036 1.00 19.04 144 GLY A C 1
ATOM 1149 O O . GLY A 1 154 ? 45.230 -37.631 -15.324 1.00 19.36 144 GLY A O 1
ATOM 1150 N N . THR A 1 155 ? 46.420 -38.911 -16.752 1.00 19.93 145 THR A N 1
ATOM 1151 C CA . THR A 1 155 ? 45.436 -39.986 -16.895 1.00 19.81 145 THR A CA 1
ATOM 1152 C C . THR A 1 155 ? 45.123 -40.674 -15.567 1.00 17.30 145 THR A C 1
ATOM 1153 O O . THR A 1 155 ? 46.031 -41.056 -14.822 1.00 19.14 145 THR A O 1
ATOM 1157 N N . SER A 1 156 ? 43.830 -40.837 -15.293 1.00 16.79 146 SER A N 1
ATOM 1158 C CA . SER A 1 156 ? 43.330 -41.410 -14.044 1.00 15.92 146 SER A CA 1
ATOM 1159 C C . SER A 1 156 ? 42.879 -42.864 -14.193 1.00 16.01 146 SER A C 1
ATOM 1160 O O . SER A 1 156 ? 42.490 -43.297 -15.286 1.00 17.04 146 SER A O 1
ATOM 1163 N N . ILE A 1 157 ? 42.908 -43.611 -13.086 1.00 16.20 147 ILE A N 1
ATOM 1164 C CA A ILE A 1 157 ? 42.320 -44.960 -13.093 0.50 16.74 147 ILE A CA 1
ATOM 1165 C CA B ILE A 1 157 ? 42.348 -44.956 -13.002 0.50 16.47 147 ILE A CA 1
ATOM 1166 C C . ILE A 1 157 ? 40.802 -44.909 -12.979 1.00 16.15 147 ILE A C 1
ATOM 1167 O O . ILE A 1 157 ? 40.122 -45.900 -13.273 1.00 17.42 147 ILE A O 1
ATOM 1176 N N . PHE A 1 158 ? 40.263 -43.750 -12.590 1.00 14.87 148 PHE A N 1
ATOM 1177 C CA . PHE A 1 158 ? 38.819 -43.566 -12.424 1.00 14.42 148 PHE A CA 1
ATOM 1178 C C . PHE A 1 158 ? 38.240 -42.645 -13.498 1.00 14.49 148 PHE A C 1
ATOM 1179 O O . PHE A 1 158 ? 38.974 -42.122 -14.340 1.00 15.95 148 PHE A O 1
ATOM 1187 N N . SER A 1 159 ? 36.923 -42.445 -13.458 1.00 14.25 149 SER A N 1
ATOM 1188 C CA . SER A 1 159 ? 36.261 -41.525 -14.384 1.00 14.89 149 SER A CA 1
ATOM 1189 C C . SER A 1 159 ? 36.740 -40.092 -14.164 1.00 14.48 149 SER A C 1
ATOM 1190 O O . SER A 1 159 ? 37.181 -39.734 -13.067 1.00 14.60 149 SER A O 1
ATOM 1193 N N . THR A 1 160 ? 36.648 -39.272 -15.208 1.00 14.70 150 THR A N 1
ATOM 1194 C CA A THR A 1 160 ? 37.113 -37.888 -15.141 0.50 15.22 150 THR A CA 1
ATOM 1195 C CA B THR A 1 160 ? 37.127 -37.891 -15.124 0.50 15.30 150 THR A CA 1
ATOM 1196 C C . THR A 1 160 ? 36.430 -37.127 -14.003 1.00 14.53 150 THR A C 1
ATOM 1197 O O . THR A 1 160 ? 37.048 -36.290 -13.350 1.00 15.91 150 THR A O 1
ATOM 1204 N N . VAL A 1 161 ? 35.152 -37.417 -13.786 1.00 13.68 151 VAL A N 1
ATOM 1205 C CA . VAL A 1 161 ? 34.429 -36.902 -12.625 1.00 14.36 151 VAL A CA 1
ATOM 1206 C C . VAL A 1 161 ? 34.087 -38.088 -11.731 1.00 13.51 151 VAL A C 1
ATOM 1207 O O . VAL A 1 161 ? 33.523 -39.082 -12.194 1.00 14.56 151 VAL A O 1
ATOM 1211 N N . VAL A 1 162 ? 34.467 -37.982 -10.462 1.00 12.87 152 VAL A N 1
ATOM 1212 C CA . VAL A 1 162 ? 34.084 -38.939 -9.434 1.00 13.55 152 VAL A CA 1
ATOM 1213 C C . VAL A 1 162 ? 33.027 -38.266 -8.555 1.00 13.12 152 VAL A C 1
ATOM 1214 O O . VAL A 1 162 ? 33.199 -37.115 -8.147 1.00 15.44 152 VAL A O 1
ATOM 1218 N N . GLU A 1 163 ? 31.932 -38.972 -8.272 1.00 13.05 153 GLU A N 1
ATOM 1219 C CA . GLU A 1 163 ? 30.885 -38.436 -7.409 1.00 13.37 153 GLU A CA 1
ATOM 1220 C C . GLU A 1 163 ? 31.120 -38.896 -5.976 1.00 13.15 153 GLU A C 1
ATOM 1221 O O . GLU A 1 163 ? 31.159 -40.094 -5.701 1.00 15.38 153 GLU A O 1
ATOM 1227 N N . ALA A 1 164 ? 31.289 -37.946 -5.068 1.00 11.74 154 ALA A N 1
ATOM 1228 C CA . ALA A 1 164 ? 31.431 -38.273 -3.655 1.00 11.26 154 ALA A CA 1
ATOM 1229 C C . ALA A 1 164 ? 30.113 -38.029 -2.942 1.00 11.12 154 ALA A C 1
ATOM 1230 O O . ALA A 1 164 ? 29.490 -36.971 -3.101 1.00 12.86 154 ALA A O 1
ATOM 1232 N N . VAL A 1 165 ? 29.684 -39.015 -2.165 1.00 10.83 155 VAL A N 1
ATOM 1233 C CA . VAL A 1 165 ? 28.493 -38.876 -1.341 1.00 10.92 155 VAL A CA 1
ATOM 1234 C C . VAL A 1 165 ? 28.928 -38.998 0.107 1.00 10.57 155 VAL A C 1
ATOM 1235 O O . VAL A 1 165 ? 29.616 -39.957 0.478 1.00 11.76 155 VAL A O 1
ATOM 1239 N N . THR A 1 166 ? 28.557 -38.016 0.924 1.00 10.80 156 THR A N 1
ATOM 1240 C CA . THR A 1 166 ? 28.802 -38.117 2.356 1.00 10.71 156 THR A CA 1
ATOM 1241 C C . THR A 1 166 ? 27.501 -38.365 3.095 1.00 10.42 156 THR A C 1
ATOM 1242 O O . THR A 1 166 ? 26.454 -37.804 2.745 1.00 11.55 156 THR A O 1
ATOM 1246 N N . TYR A 1 167 ? 27.596 -39.200 4.125 1.00 10.30 157 TYR A N 1
ATOM 1247 C CA . TYR A 1 167 ? 26.501 -39.460 5.055 1.00 10.49 157 TYR A CA 1
ATOM 1248 C C . TYR A 1 167 ? 27.006 -38.988 6.406 1.00 10.50 157 TYR A C 1
ATOM 1249 O O . TYR A 1 167 ? 27.980 -39.532 6.943 1.00 10.94 157 TYR A O 1
ATOM 1258 N N . THR A 1 168 ? 26.387 -37.928 6.922 1.00 10.71 158 THR A N 1
ATOM 1259 C CA . THR A 1 168 ? 26.873 -37.263 8.129 1.00 11.30 158 THR A CA 1
ATOM 1260 C C . THR A 1 168 ? 25.728 -37.105 9.122 1.00 11.92 158 THR A C 1
ATOM 1261 O O . THR A 1 168 ? 24.564 -37.364 8.798 1.00 12.44 158 THR A O 1
ATOM 1265 N N . GLY A 1 169 ? 26.061 -36.679 10.335 1.00 12.43 159 GLY A N 1
ATOM 1266 C CA . GLY A 1 169 ? 25.075 -36.622 11.409 1.00 13.94 159 GLY A CA 1
ATOM 1267 C C . GLY A 1 169 ? 24.541 -37.998 11.771 1.00 14.86 159 GLY A C 1
ATOM 1268 O O . GLY A 1 169 ? 23.381 -38.134 12.163 1.00 15.93 159 GLY A O 1
ATOM 1269 N N . LEU A 1 170 ? 25.382 -39.023 11.649 1.00 14.91 160 LEU A N 1
ATOM 1270 C CA . LEU A 1 170 ? 24.961 -40.386 11.961 1.00 16.05 160 LEU A CA 1
ATOM 1271 C C . LEU A 1 170 ? 24.942 -40.642 13.475 1.00 17.79 160 LEU A C 1
ATOM 1272 O O . LEU A 1 170 ? 23.974 -41.196 13.997 1.00 20.25 160 LEU A O 1
ATOM 1277 N N . ALA A 1 171 ? 25.992 -40.207 14.172 1.00 19.09 161 ALA A N 1
ATOM 1278 C CA . ALA A 1 171 ? 26.055 -40.317 15.631 1.00 22.08 161 ALA A CA 1
ATOM 1279 C C . ALA A 1 171 ? 25.221 -39.217 16.277 1.00 25.58 161 ALA A C 1
ATOM 1280 O O . ALA A 1 171 ? 25.064 -38.130 15.716 1.00 26.95 161 ALA A O 1
ATOM 1282 N N . HIS B 1 10 ? 36.991 -55.497 19.659 1.00 36.32 0 HIS B N 1
ATOM 1283 C CA . HIS B 1 10 ? 36.411 -54.228 20.195 1.00 33.81 0 HIS B CA 1
ATOM 1284 C C . HIS B 1 10 ? 36.190 -53.186 19.130 1.00 33.42 0 HIS B C 1
ATOM 1285 O O . HIS B 1 10 ? 35.417 -52.244 19.335 1.00 33.08 0 HIS B O 1
ATOM 1292 N N . MET B 1 11 ? 36.865 -53.337 17.989 1.00 31.70 1 MET B N 1
ATOM 1293 C CA . MET B 1 11 ? 36.758 -52.363 16.896 1.00 31.39 1 MET B CA 1
ATOM 1294 C C . MET B 1 11 ? 35.465 -52.539 16.101 1.00 31.29 1 MET B C 1
ATOM 1295 O O . MET B 1 11 ? 34.898 -53.634 16.053 1.00 32.30 1 MET B O 1
ATOM 1300 N N . THR B 1 12 ? 34.999 -51.451 15.495 1.00 28.20 2 THR B N 1
ATOM 1301 C CA . THR B 1 12 ? 33.818 -51.502 14.645 1.00 26.85 2 THR B CA 1
ATOM 1302 C C . THR B 1 12 ? 34.205 -52.007 13.259 1.00 22.88 2 THR B C 1
ATOM 1303 O O . THR B 1 12 ? 35.137 -51.493 12.632 1.00 22.76 2 THR B O 1
ATOM 1307 N N . THR B 1 13 ? 33.498 -53.033 12.802 1.00 22.46 3 THR B N 1
ATOM 1308 C CA . THR B 1 13 ? 33.598 -53.481 11.422 1.00 20.56 3 THR B CA 1
ATOM 1309 C C . THR B 1 13 ? 32.255 -53.238 10.751 1.00 17.75 3 THR B C 1
ATOM 1310 O O . THR B 1 13 ? 31.237 -53.832 11.110 1.00 21.00 3 THR B O 1
ATOM 1314 N N . SER B 1 14 ? 32.257 -52.326 9.792 1.00 13.97 4 SER B N 1
ATOM 1315 C CA . SER B 1 14 ? 31.064 -52.030 9.019 1.00 12.90 4 SER B CA 1
ATOM 1316 C C . SER B 1 14 ? 31.109 -52.789 7.700 1.00 12.29 4 SER B C 1
ATOM 1317 O O . SER B 1 14 ? 32.110 -53.430 7.384 1.00 13.11 4 SER B O 1
ATOM 1320 N N . ALA B 1 15 ? 30.027 -52.711 6.931 1.00 11.91 5 ALA B N 1
ATOM 1321 C CA . ALA B 1 15 ? 29.932 -53.446 5.675 1.00 12.06 5 ALA B CA 1
ATOM 1322 C C . ALA B 1 15 ? 29.203 -52.626 4.624 1.00 11.61 5 ALA B C 1
ATOM 1323 O O . ALA B 1 15 ? 28.252 -51.896 4.931 1.00 12.01 5 ALA B O 1
ATOM 1325 N N . VAL B 1 16 ? 29.663 -52.772 3.386 1.00 11.84 6 VAL B N 1
ATOM 1326 C CA . VAL B 1 16 ? 28.983 -52.242 2.214 1.00 11.59 6 VAL B CA 1
ATOM 1327 C C . VAL B 1 16 ? 28.479 -53.432 1.410 1.00 11.22 6 VAL B C 1
ATOM 1328 O O . VAL B 1 16 ? 29.244 -54.358 1.113 1.00 12.32 6 VAL B O 1
ATOM 1332 N N . ASN B 1 17 ? 27.193 -53.412 1.069 1.00 11.26 7 ASN B N 1
ATOM 1333 C CA . ASN B 1 17 ? 26.627 -54.390 0.156 1.00 11.40 7 ASN B CA 1
ATOM 1334 C C . ASN B 1 17 ? 25.943 -53.678 -0.993 1.00 11.20 7 ASN B C 1
ATOM 1335 O O . ASN B 1 17 ? 25.319 -52.630 -0.803 1.00 11.99 7 ASN B O 1
ATOM 1340 N N . ILE B 1 18 ? 26.076 -54.258 -2.181 1.00 12.08 8 ILE B N 1
ATOM 1341 C CA . ILE B 1 18 ? 25.590 -53.654 -3.415 1.00 11.72 8 ILE B CA 1
ATOM 1342 C C . ILE B 1 18 ? 24.625 -54.620 -4.093 1.00 12.07 8 ILE B C 1
ATOM 1343 O O . ILE B 1 18 ? 24.955 -55.792 -4.290 1.00 14.08 8 ILE B O 1
ATOM 1348 N N . TYR B 1 19 ? 23.440 -54.121 -4.441 1.00 11.63 9 TYR B N 1
ATOM 1349 C CA . TYR B 1 19 ? 22.383 -54.937 -5.046 1.00 12.11 9 TYR B CA 1
ATOM 1350 C C . TYR B 1 19 ? 21.876 -54.271 -6.306 1.00 12.45 9 TYR B C 1
ATOM 1351 O O . TYR B 1 19 ? 21.684 -53.063 -6.339 1.00 15.54 9 TYR B O 1
ATOM 1360 N N . ASN B 1 20 ? 21.651 -55.065 -7.343 1.00 13.24 10 ASN B N 1
ATOM 1361 C CA . ASN B 1 20 ? 21.002 -54.567 -8.543 1.00 13.90 10 ASN B CA 1
ATOM 1362 C C . ASN B 1 20 ? 19.570 -55.061 -8.561 1.00 13.73 10 ASN B C 1
ATOM 1363 O O . ASN B 1 20 ? 19.328 -56.259 -8.660 1.00 16.73 10 ASN B O 1
ATOM 1368 N N . ILE B 1 21 ? 18.622 -54.140 -8.429 1.00 12.04 11 ILE B N 1
ATOM 1369 C CA . ILE B 1 21 ? 17.217 -54.509 -8.317 1.00 12.02 11 ILE B CA 1
ATOM 1370 C C . ILE B 1 21 ? 16.480 -54.074 -9.575 1.00 11.71 11 ILE B C 1
ATOM 1371 O O . ILE B 1 21 ? 16.367 -52.875 -9.853 1.00 12.16 11 ILE B O 1
ATOM 1376 N N . SER B 1 22 ? 15.995 -55.047 -10.340 1.00 11.86 12 SER B N 1
ATOM 1377 C CA . SER B 1 22 ? 15.180 -54.753 -11.504 1.00 11.85 12 SER B CA 1
ATOM 1378 C C . SER B 1 22 ? 13.784 -54.323 -11.069 1.00 11.71 12 SER B C 1
ATOM 1379 O O . SER B 1 22 ? 13.294 -54.723 -10.004 1.00 12.21 12 SER B O 1
ATOM 1382 N N . ALA B 1 23 ? 13.132 -53.523 -11.909 1.00 12.20 13 ALA B N 1
ATOM 1383 C CA . ALA B 1 23 ? 11.733 -53.197 -11.691 1.00 12.50 13 ALA B CA 1
ATOM 1384 C C . ALA B 1 23 ? 10.921 -54.492 -11.603 1.00 12.58 13 ALA B C 1
ATOM 1385 O O . ALA B 1 23 ? 11.044 -55.379 -12.455 1.00 14.46 13 ALA B O 1
ATOM 1387 N N . GLY B 1 24 ? 10.114 -54.613 -10.554 1.00 13.05 14 GLY B N 1
ATOM 1388 C CA . GLY B 1 24 ? 9.334 -55.827 -10.316 1.00 13.80 14 GLY B CA 1
ATOM 1389 C C . GLY B 1 24 ? 10.146 -56.968 -9.715 1.00 13.73 14 GLY B C 1
ATOM 1390 O O . GLY B 1 24 ? 9.802 -58.145 -9.878 1.00 14.92 14 GLY B O 1
ATOM 1391 N N . ALA B 1 25 ? 11.207 -56.631 -8.990 1.00 12.80 15 ALA B N 1
ATOM 1392 C CA . ALA B 1 25 ? 12.060 -57.636 -8.350 1.00 11.96 15 ALA B CA 1
ATOM 1393 C C . ALA B 1 25 ? 12.338 -57.286 -6.891 1.00 11.66 15 ALA B C 1
ATOM 1394 O O . ALA B 1 25 ? 12.118 -56.152 -6.451 1.00 11.50 15 ALA B O 1
ATOM 1396 N N . SER B 1 26 ? 12.834 -58.282 -6.159 1.00 12.24 16 SER B N 1
ATOM 1397 C CA . SER B 1 26 ? 13.190 -58.153 -4.747 1.00 12.00 16 SER B CA 1
ATOM 1398 C C . SER B 1 26 ? 14.592 -58.689 -4.528 1.00 12.13 16 SER B C 1
ATOM 1399 O O . SER B 1 26 ? 15.070 -59.526 -5.302 1.00 13.53 16 SER B O 1
ATOM 1402 N N . VAL B 1 27 ? 15.240 -58.239 -3.459 1.00 11.60 17 VAL B N 1
ATOM 1403 C CA . VAL B 1 27 ? 16.521 -58.812 -3.051 1.00 11.91 17 VAL B CA 1
ATOM 1404 C C . VAL B 1 27 ? 16.525 -59.052 -1.550 1.00 11.67 17 VAL B C 1
ATOM 1405 O O . VAL B 1 27 ? 16.066 -58.207 -0.772 1.00 12.53 17 VAL B O 1
ATOM 1409 N N . ASP B 1 28 ? 17.046 -60.207 -1.146 1.00 11.85 18 ASP B N 1
ATOM 1410 C CA . ASP B 1 28 ? 17.319 -60.461 0.270 1.00 12.04 18 ASP B CA 1
ATOM 1411 C C . ASP B 1 28 ? 18.657 -59.835 0.627 1.00 12.76 18 ASP B C 1
ATOM 1412 O O . ASP B 1 28 ? 19.632 -59.934 -0.132 1.00 14.86 18 ASP B O 1
ATOM 1417 N N . LEU B 1 29 ? 18.713 -59.201 1.793 1.00 12.02 19 LEU B N 1
ATOM 1418 C CA . LEU B 1 29 ? 19.947 -58.565 2.241 1.00 12.05 19 LEU B CA 1
ATOM 1419 C C . LEU B 1 29 ? 20.903 -59.567 2.879 1.00 13.56 19 LEU B C 1
ATOM 1420 O O . LEU B 1 29 ? 20.508 -60.356 3.730 1.00 16.06 19 LEU B O 1
ATOM 1425 N N . ALA B 1 30 ? 22.167 -59.522 2.470 1.00 13.18 20 ALA B N 1
ATOM 1426 C CA . ALA B 1 30 ? 23.206 -60.351 3.091 1.00 14.23 20 ALA B CA 1
ATOM 1427 C C . ALA B 1 30 ? 23.498 -59.884 4.516 1.00 14.60 20 ALA B C 1
ATOM 1428 O O . ALA B 1 30 ? 23.868 -60.684 5.377 1.00 18.47 20 ALA B O 1
ATOM 1430 N N . ALA B 1 31 ? 23.329 -58.584 4.743 1.00 14.16 21 ALA B N 1
ATOM 1431 C CA . ALA B 1 31 ? 23.505 -57.964 6.049 1.00 14.90 21 ALA B CA 1
ATOM 1432 C C . ALA B 1 31 ? 22.240 -57.149 6.299 1.00 13.96 21 ALA B C 1
ATOM 1433 O O . ALA B 1 31 ? 21.958 -56.211 5.565 1.00 14.03 21 ALA B O 1
ATOM 1435 N N . PRO B 1 32 ? 21.462 -57.511 7.326 1.00 14.50 22 PRO B N 1
ATOM 1436 C CA . PRO B 1 32 ? 20.219 -56.779 7.560 1.00 14.61 22 PRO B CA 1
ATOM 1437 C C . PRO B 1 32 ? 20.462 -55.310 7.946 1.00 13.39 22 PRO B C 1
ATOM 1438 O O . PRO B 1 32 ? 21.507 -54.967 8.512 1.00 13.91 22 PRO B O 1
ATOM 1442 N N . VAL B 1 33 ? 19.510 -54.450 7.608 1.00 12.44 23 VAL B N 1
ATOM 1443 C CA . VAL B 1 33 ? 19.555 -53.036 7.963 1.00 12.24 23 VAL B CA 1
ATOM 1444 C C . VAL B 1 33 ? 18.801 -52.849 9.277 1.00 12.66 23 VAL B C 1
ATOM 1445 O O . VAL B 1 33 ? 17.621 -53.200 9.395 1.00 14.05 23 VAL B O 1
ATOM 1449 N N . THR B 1 34 ? 19.501 -52.325 10.273 1.00 12.82 24 THR B N 1
ATOM 1450 C CA . THR B 1 34 ? 18.911 -52.092 11.583 1.00 13.19 24 THR B CA 1
ATOM 1451 C C . THR B 1 34 ? 19.212 -50.655 12.020 1.00 12.00 24 THR B C 1
ATOM 1452 O O . THR B 1 34 ? 19.693 -49.839 11.222 1.00 12.34 24 THR B O 1
ATOM 1456 N N . THR B 1 35 ? 18.885 -50.335 13.264 1.00 13.02 25 THR B N 1
ATOM 1457 C CA . THR B 1 35 ? 19.067 -48.995 13.790 1.00 13.13 25 THR B CA 1
ATOM 1458 C C . THR B 1 35 ? 20.505 -48.523 13.608 1.00 12.73 25 THR B C 1
ATOM 1459 O O . THR B 1 35 ? 21.455 -49.218 13.990 1.00 14.36 25 THR B O 1
ATOM 1463 N N . GLY B 1 36 ? 20.647 -47.340 13.012 1.00 11.93 26 GLY B N 1
ATOM 1464 C CA . GLY B 1 36 ? 21.949 -46.754 12.715 1.00 12.69 26 GLY B CA 1
ATOM 1465 C C . GLY B 1 36 ? 22.439 -47.013 11.298 1.00 12.09 26 GLY B C 1
ATOM 1466 O O . GLY B 1 36 ? 23.432 -46.430 10.876 1.00 13.78 26 GLY B O 1
ATOM 1467 N N . ASP B 1 37 ? 21.752 -47.882 10.561 1.00 11.90 27 ASP B N 1
ATOM 1468 C CA . ASP B 1 37 ? 22.185 -48.253 9.214 1.00 11.52 27 ASP B CA 1
ATOM 1469 C C . ASP B 1 37 ? 21.503 -47.415 8.139 1.00 11.33 27 ASP B C 1
ATOM 1470 O O . ASP B 1 37 ? 20.582 -46.639 8.425 1.00 12.24 27 ASP B O 1
ATOM 1475 N N . ILE B 1 38 ? 21.965 -47.590 6.903 1.00 10.42 28 ILE B N 1
ATOM 1476 C CA . ILE B 1 38 ? 21.543 -46.763 5.773 1.00 10.20 28 ILE B CA 1
ATOM 1477 C C . ILE B 1 38 ? 21.321 -47.635 4.547 1.00 10.06 28 ILE B C 1
ATOM 1478 O O . ILE B 1 38 ? 22.094 -48.566 4.295 1.00 10.47 28 ILE B O 1
ATOM 1483 N N . VAL B 1 39 ? 20.286 -47.313 3.769 1.00 10.80 29 VAL B N 1
ATOM 1484 C CA . VAL B 1 39 ? 20.175 -47.827 2.399 1.00 11.31 29 VAL B CA 1
ATOM 1485 C C . VAL B 1 39 ? 19.980 -46.662 1.434 1.00 11.21 29 VAL B C 1
ATOM 1486 O O . VAL B 1 39 ? 19.185 -45.756 1.701 1.00 11.52 29 VAL B O 1
ATOM 1490 N N . THR B 1 40 ? 20.737 -46.661 0.338 1.00 10.69 30 THR B N 1
ATOM 1491 C CA . THR B 1 40 ? 20.492 -45.706 -0.735 1.00 11.12 30 THR B CA 1
ATOM 1492 C C . THR B 1 40 ? 20.162 -46.456 -2.016 1.00 10.62 30 THR B C 1
ATOM 1493 O O . THR B 1 40 ? 20.871 -47.391 -2.404 1.00 12.11 30 THR B O 1
ATOM 1497 N N . PHE B 1 41 ? 19.091 -46.021 -2.667 1.00 10.83 31 PHE B N 1
ATOM 1498 C CA . PHE B 1 41 ? 18.712 -46.496 -3.984 1.00 10.77 31 PHE B CA 1
ATOM 1499 C C . PHE B 1 41 ? 19.183 -45.480 -5.026 1.00 11.19 31 PHE B C 1
ATOM 1500 O O . PHE B 1 41 ? 18.836 -44.298 -4.943 1.00 11.92 31 PHE B O 1
ATOM 1508 N N . PHE B 1 42 ? 19.958 -45.949 -6.004 1.00 11.66 32 PHE B N 1
ATOM 1509 C CA . PHE B 1 42 ? 20.486 -45.108 -7.079 1.00 12.43 32 PHE B CA 1
ATOM 1510 C C . PHE B 1 42 ? 19.774 -45.449 -8.378 1.00 12.46 32 PHE B C 1
ATOM 1511 O O . PHE B 1 42 ? 19.785 -46.604 -8.818 1.00 13.41 32 PHE B O 1
ATOM 1519 N N . SER B 1 43 ? 19.183 -44.437 -9.005 1.00 13.16 33 SER B N 1
ATOM 1520 C CA . SER B 1 43 ? 18.562 -44.572 -10.313 1.00 13.55 33 SER B CA 1
ATOM 1521 C C . SER B 1 43 ? 19.383 -43.829 -11.352 1.00 14.20 33 SER B C 1
ATOM 1522 O O . SER B 1 43 ? 19.799 -42.694 -11.123 1.00 15.29 33 SER B O 1
ATOM 1525 N N . SER B 1 44 ? 19.596 -44.464 -12.505 1.00 14.96 34 SER B N 1
ATOM 1526 C CA . SER B 1 44 ? 20.340 -43.851 -13.612 1.00 15.56 34 SER B CA 1
ATOM 1527 C C . SER B 1 44 ? 19.413 -43.138 -14.596 1.00 17.02 34 SER B C 1
ATOM 1528 O O . SER B 1 44 ? 19.842 -42.710 -15.666 1.00 18.92 34 SER B O 1
ATOM 1531 N N . ALA B 1 45 ? 18.141 -43.016 -14.224 1.00 16.07 35 ALA B N 1
ATOM 1532 C CA . ALA B 1 45 ? 17.154 -42.305 -15.028 1.00 16.35 35 ALA B CA 1
ATOM 1533 C C . ALA B 1 45 ? 16.178 -41.585 -14.110 1.00 16.71 35 ALA B C 1
ATOM 1534 O O . ALA B 1 45 ? 16.027 -41.938 -12.939 1.00 16.36 35 ALA B O 1
ATOM 1536 N N . LEU B 1 46 ? 15.518 -40.565 -14.636 1.00 17.05 36 LEU B N 1
ATOM 1537 C CA . LEU B 1 46 ? 14.418 -39.942 -13.924 1.00 17.19 36 LEU B CA 1
ATOM 1538 C C . LEU B 1 46 ? 13.363 -39.613 -14.960 1.00 18.30 36 LEU B C 1
ATOM 1539 O O . LEU B 1 46 ? 13.544 -38.728 -15.798 1.00 20.09 36 LEU B O 1
ATOM 1544 N N . ASN B 1 47 ? 12.279 -40.377 -14.922 1.00 20.51 37 ASN B N 1
ATOM 1545 C CA . ASN B 1 47 ? 11.247 -40.312 -15.942 1.00 22.03 37 ASN B CA 1
ATOM 1546 C C . ASN B 1 47 ? 10.039 -39.625 -15.330 1.00 24.96 37 ASN B C 1
ATOM 1547 O O . ASN B 1 47 ? 9.166 -40.273 -14.749 1.00 27.95 37 ASN B O 1
ATOM 1552 N N . LEU B 1 48 ? 10.029 -38.299 -15.410 1.00 26.93 38 LEU B N 1
ATOM 1553 C CA . LEU B 1 48 ? 8.945 -37.500 -14.846 1.00 30.05 38 LEU B CA 1
ATOM 1554 C C . LEU B 1 48 ? 8.165 -36.778 -15.944 1.00 32.75 38 LEU B C 1
ATOM 1555 O O . LEU B 1 48 ? 6.984 -36.479 -15.779 1.00 37.53 38 LEU B O 1
ATOM 1560 N N . PRO B 1 55 ? 4.419 -41.682 -16.683 1.00 43.29 45 PRO B N 1
ATOM 1561 C CA . PRO B 1 55 ? 4.890 -42.868 -15.973 1.00 39.47 45 PRO B CA 1
ATOM 1562 C C . PRO B 1 55 ? 3.973 -43.243 -14.811 1.00 37.40 45 PRO B C 1
ATOM 1563 O O . PRO B 1 55 ? 3.517 -42.370 -14.064 1.00 39.97 45 PRO B O 1
ATOM 1567 N N . ASN B 1 56 ? 3.709 -44.539 -14.671 1.00 34.48 46 ASN B N 1
ATOM 1568 C CA . ASN B 1 56 ? 2.836 -45.037 -13.618 1.00 33.00 46 ASN B CA 1
ATOM 1569 C C . ASN B 1 56 ? 3.516 -45.069 -12.246 1.00 28.64 46 ASN B C 1
ATOM 1570 O O . ASN B 1 56 ? 4.735 -44.853 -12.117 1.00 26.48 46 ASN B O 1
ATOM 1575 N N . ASN B 1 57 ? 2.709 -45.325 -11.226 1.00 25.22 47 ASN B N 1
ATOM 1576 C CA . ASN B 1 57 ? 3.177 -45.340 -9.853 1.00 18.92 47 ASN B CA 1
ATOM 1577 C C . ASN B 1 57 ? 4.330 -46.335 -9.652 1.00 17.54 47 ASN B C 1
ATOM 1578 O O . ASN B 1 57 ? 4.323 -47.440 -10.189 1.00 18.99 47 ASN B O 1
ATOM 1583 N N . THR B 1 58 ? 5.318 -45.916 -8.870 1.00 14.25 48 THR B N 1
ATOM 1584 C CA . THR B 1 58 ? 6.552 -46.664 -8.663 1.00 13.84 48 THR B CA 1
ATOM 1585 C C . THR B 1 58 ? 6.828 -46.689 -7.166 1.00 13.08 48 THR B C 1
ATOM 1586 O O . THR B 1 58 ? 6.679 -45.662 -6.497 1.00 14.84 48 THR B O 1
ATOM 1590 N N . ALA B 1 59 ? 7.247 -47.839 -6.643 1.00 12.21 49 ALA B N 1
ATOM 1591 C CA . ALA B 1 59 ? 7.560 -47.939 -5.218 1.00 11.32 49 ALA B CA 1
ATOM 1592 C C . ALA B 1 59 ? 8.913 -48.558 -4.929 1.00 10.93 49 ALA B C 1
ATOM 1593 O O . ALA B 1 59 ? 9.372 -49.454 -5.654 1.00 11.98 49 ALA B O 1
ATOM 1595 N N . LEU B 1 60 ? 9.526 -48.077 -3.851 1.00 10.77 50 LEU B N 1
ATOM 1596 C CA . LEU B 1 60 ? 10.700 -48.701 -3.252 1.00 10.52 50 LEU B CA 1
ATOM 1597 C C . LEU B 1 60 ? 10.301 -49.142 -1.851 1.00 10.34 50 LEU B C 1
ATOM 1598 O O . LEU B 1 60 ? 9.651 -48.384 -1.127 1.00 11.26 50 LEU B O 1
ATOM 1603 N N . ASN B 1 61 ? 10.679 -50.367 -1.479 1.00 10.13 51 ASN B N 1
ATOM 1604 C CA . ASN B 1 61 ? 10.210 -50.982 -0.235 1.00 9.90 51 ASN B CA 1
ATOM 1605 C C . ASN B 1 61 ? 11.338 -51.553 0.610 1.00 9.64 51 ASN B C 1
ATOM 1606 O O . ASN B 1 61 ? 12.285 -52.137 0.074 1.00 10.53 51 ASN B O 1
ATOM 1611 N N . LEU B 1 62 ? 11.191 -51.411 1.929 1.00 9.87 52 LEU B N 1
ATOM 1612 C CA . LEU B 1 62 ? 12.014 -52.090 2.919 1.00 9.67 52 LEU B CA 1
ATOM 1613 C C . LEU B 1 62 ? 11.097 -53.068 3.640 1.00 9.67 52 LEU B C 1
ATOM 1614 O O . LEU B 1 62 ? 10.084 -52.652 4.214 1.00 10.42 52 LEU B O 1
ATOM 1619 N N . LEU B 1 63 ? 11.454 -54.354 3.616 1.00 10.36 53 LEU B N 1
ATOM 1620 C CA . LEU B 1 63 ? 10.626 -55.404 4.220 1.00 10.38 53 LEU B CA 1
ATOM 1621 C C . LEU B 1 63 ? 11.348 -56.124 5.346 1.00 10.39 53 LEU B C 1
ATOM 1622 O O . LEU B 1 63 ? 12.578 -56.278 5.316 1.00 11.21 53 LEU B O 1
ATOM 1627 N N . SER B 1 64 ? 10.575 -56.584 6.326 1.00 11.58 54 SER B N 1
ATOM 1628 C CA . SER B 1 64 ? 11.099 -57.396 7.419 1.00 12.60 54 SER B CA 1
ATOM 1629 C C . SER B 1 64 ? 11.130 -58.869 7.008 1.00 14.26 54 SER B C 1
ATOM 1630 O O . SER B 1 64 ? 10.583 -59.239 5.970 1.00 14.18 54 SER B O 1
ATOM 1633 N N . GLU B 1 65 ? 11.735 -59.714 7.846 1.00 16.87 55 GLU B N 1
ATOM 1634 C CA A GLU B 1 65 ? 11.870 -61.148 7.572 0.50 18.38 55 GLU B CA 1
ATOM 1635 C CA B GLU B 1 65 ? 11.869 -61.131 7.507 0.50 17.92 55 GLU B CA 1
ATOM 1636 C C . GLU B 1 65 ? 10.521 -61.837 7.381 1.00 18.63 55 GLU B C 1
ATOM 1637 O O . GLU B 1 65 ? 10.408 -62.813 6.640 1.00 22.67 55 GLU B O 1
ATOM 1648 N N . ASN B 1 66 ? 9.499 -61.328 8.066 1.00 17.06 56 ASN B N 1
ATOM 1649 C CA . ASN B 1 66 ? 8.174 -61.941 7.977 1.00 17.71 56 ASN B CA 1
ATOM 1650 C C . ASN B 1 66 ? 7.303 -61.363 6.864 1.00 16.08 56 ASN B C 1
ATOM 1651 O O . ASN B 1 66 ? 6.134 -61.716 6.744 1.00 17.54 56 ASN B O 1
ATOM 1656 N N . GLY B 1 67 ? 7.874 -60.475 6.055 1.00 14.34 57 GLY B N 1
ATOM 1657 C CA . GLY B 1 67 ? 7.160 -59.932 4.913 1.00 14.05 57 GLY B CA 1
ATOM 1658 C C . GLY B 1 67 ? 6.367 -58.674 5.210 1.00 12.03 57 GLY B C 1
ATOM 1659 O O . GLY B 1 67 ? 5.598 -58.220 4.364 1.00 13.85 57 GLY B O 1
ATOM 1660 N N . ALA B 1 68 ? 6.553 -58.085 6.393 1.00 11.40 58 ALA B N 1
ATOM 1661 C CA . ALA B 1 68 ? 5.965 -56.763 6.660 1.00 11.33 58 ALA B CA 1
ATOM 1662 C C . ALA B 1 68 ? 6.643 -55.716 5.785 1.00 11.00 58 ALA B C 1
ATOM 1663 O O . ALA B 1 68 ? 7.851 -55.797 5.535 1.00 11.41 58 ALA B O 1
ATOM 1665 N N . TYR B 1 69 ? 5.869 -54.749 5.299 1.00 10.60 59 TYR B N 1
ATOM 1666 C CA . TYR B 1 69 ? 6.445 -53.556 4.688 1.00 10.24 59 TYR B CA 1
ATOM 1667 C C . TYR B 1 69 ? 6.760 -52.593 5.818 1.00 10.22 59 TYR B C 1
ATOM 1668 O O . TYR B 1 69 ? 5.859 -51.951 6.374 1.00 11.06 59 TYR B O 1
ATOM 1677 N N . LEU B 1 70 ? 8.034 -52.525 6.195 1.00 10.47 60 LEU B N 1
ATOM 1678 C CA . LEU B 1 70 ? 8.465 -51.582 7.225 1.00 10.24 60 LEU B CA 1
ATOM 1679 C C . LEU B 1 70 ? 8.361 -50.160 6.676 1.00 10.05 60 LEU B C 1
ATOM 1680 O O . LEU B 1 70 ? 7.919 -49.248 7.372 1.00 10.77 60 LEU B O 1
ATOM 1685 N N . LEU B 1 71 ? 8.767 -49.986 5.420 1.00 10.24 61 LEU B N 1
ATOM 1686 C CA . LEU B 1 71 ? 8.617 -48.712 4.732 1.00 9.90 61 LEU B CA 1
ATOM 1687 C C . LEU B 1 71 ? 8.324 -48.957 3.261 1.00 9.93 61 LEU B C 1
ATOM 1688 O O . LEU B 1 71 ? 9.088 -49.633 2.577 1.00 11.47 61 LEU B O 1
ATOM 1693 N N . HIS B 1 72 ? 7.202 -48.401 2.807 1.00 10.35 62 HIS B N 1
ATOM 1694 C CA . HIS B 1 72 ? 6.766 -48.382 1.413 1.00 10.10 62 HIS B CA 1
ATOM 1695 C C . HIS B 1 72 ? 6.793 -46.942 0.978 1.00 10.18 62 HIS B C 1
ATOM 1696 O O . HIS B 1 72 ? 6.163 -46.091 1.614 1.00 10.66 62 HIS B O 1
ATOM 1703 N N . ILE B 1 73 ? 7.564 -46.658 -0.076 1.00 10.24 63 ILE B N 1
ATOM 1704 C CA . ILE B 1 73 ? 7.680 -45.313 -0.638 1.00 10.63 63 ILE B CA 1
ATOM 1705 C C . ILE B 1 73 ? 7.096 -45.350 -2.046 1.00 10.84 63 ILE B C 1
ATOM 1706 O O . ILE B 1 73 ? 7.706 -45.929 -2.948 1.00 11.71 63 ILE B O 1
ATOM 1711 N N . ALA B 1 74 ? 5.918 -44.754 -2.221 1.00 11.16 64 ALA B N 1
ATOM 1712 C CA . ALA B 1 74 ? 5.219 -44.790 -3.505 1.00 11.50 64 ALA B CA 1
ATOM 1713 C C . ALA B 1 74 ? 5.249 -43.420 -4.166 1.00 11.49 64 ALA B C 1
ATOM 1714 O O . ALA B 1 74 ? 4.698 -42.447 -3.638 1.00 13.09 64 ALA B O 1
ATOM 1716 N N . PHE B 1 75 ? 5.901 -43.353 -5.322 1.00 12.59 65 PHE B N 1
ATOM 1717 C CA . PHE B 1 75 ? 5.975 -42.136 -6.112 1.00 13.04 65 PHE B CA 1
ATOM 1718 C C . PHE B 1 75 ? 4.828 -42.156 -7.112 1.00 14.19 65 PHE B C 1
ATOM 1719 O O . PHE B 1 75 ? 4.768 -43.036 -7.984 1.00 15.51 65 PHE B O 1
ATOM 1727 N N . ARG B 1 76 ? 3.920 -41.191 -6.977 1.00 14.87 66 ARG B N 1
ATOM 1728 C CA . ARG B 1 76 ? 2.716 -41.128 -7.805 1.00 16.40 66 ARG B CA 1
ATOM 1729 C C . ARG B 1 76 ? 2.676 -39.831 -8.607 1.00 17.79 66 ARG B C 1
ATOM 1730 O O . ARG B 1 76 ? 2.283 -38.779 -8.096 1.00 17.94 66 ARG B O 1
ATOM 1738 N N . LEU B 1 77 ? 3.092 -39.913 -9.867 1.00 21.78 67 LEU B N 1
ATOM 1739 C CA . LEU B 1 77 ? 3.232 -38.723 -10.699 1.00 22.70 67 LEU B CA 1
ATOM 1740 C C . LEU B 1 77 ? 1.912 -38.040 -11.036 1.00 24.05 67 LEU B C 1
ATOM 1741 O O . LEU B 1 77 ? 1.800 -36.816 -10.930 1.00 27.00 67 LEU B O 1
ATOM 1746 N N . GLN B 1 78 ? 0.923 -38.833 -11.443 1.00 25.84 68 GLN B N 1
ATOM 1747 C CA . GLN B 1 78 ? -0.377 -38.297 -11.848 1.00 26.84 68 GLN B CA 1
ATOM 1748 C C . GLN B 1 78 ? -1.114 -37.674 -10.664 1.00 25.72 68 GLN B C 1
ATOM 1749 O O . GLN B 1 78 ? -1.630 -36.564 -10.760 1.00 28.88 68 GLN B O 1
ATOM 1755 N N . GLU B 1 79 ? -1.130 -38.384 -9.537 1.00 23.96 69 GLU B N 1
ATOM 1756 C CA . GLU B 1 79 ? -1.695 -37.852 -8.299 1.00 22.57 69 GLU B CA 1
ATOM 1757 C C . GLU B 1 79 ? -0.810 -36.752 -7.695 1.00 22.44 69 GLU B C 1
ATOM 1758 O O . GLU B 1 79 ? -1.263 -35.964 -6.859 1.00 23.98 69 GLU B O 1
ATOM 1764 N N . ASN B 1 80 ? 0.455 -36.722 -8.117 1.00 21.50 70 ASN B N 1
ATOM 1765 C CA . ASN B 1 80 ? 1.430 -35.712 -7.697 1.00 22.04 70 ASN B CA 1
ATOM 1766 C C . ASN B 1 80 ? 1.735 -35.746 -6.197 1.00 20.28 70 ASN B C 1
ATOM 1767 O O . ASN B 1 80 ? 1.756 -34.714 -5.521 1.00 21.95 70 ASN B O 1
ATOM 1772 N N . VAL B 1 81 ? 1.970 -36.957 -5.690 1.00 18.04 71 VAL B N 1
ATOM 1773 C CA A VAL B 1 81 ? 2.269 -37.159 -4.283 0.50 17.08 71 VAL B CA 1
ATOM 1774 C CA B VAL B 1 81 ? 2.279 -37.163 -4.275 0.50 17.15 71 VAL B CA 1
ATOM 1775 C C . VAL B 1 81 ? 3.278 -38.296 -4.121 1.00 15.89 71 VAL B C 1
ATOM 1776 O O . VAL B 1 81 ? 3.355 -39.179 -4.972 1.00 15.83 71 VAL B O 1
ATOM 1783 N N . ILE B 1 82 ? 4.043 -38.253 -3.036 1.00 14.79 72 ILE B N 1
ATOM 1784 C CA . ILE B 1 82 ? 4.815 -39.405 -2.585 1.00 13.58 72 ILE B CA 1
ATOM 1785 C C . ILE B 1 82 ? 4.117 -39.899 -1.320 1.00 13.27 72 ILE B C 1
ATOM 1786 O O . ILE B 1 82 ? 3.892 -39.127 -0.383 1.00 14.80 72 ILE B O 1
ATOM 1791 N N . VAL B 1 83 ? 3.770 -41.184 -1.313 1.00 12.74 73 VAL B N 1
ATOM 1792 C CA . VAL B 1 83 ? 3.059 -41.792 -0.194 1.00 12.46 73 VAL B CA 1
ATOM 1793 C C . VAL B 1 83 ? 4.016 -42.706 0.561 1.00 12.16 73 VAL B C 1
ATOM 1794 O O . VAL B 1 83 ? 4.706 -43.531 -0.043 1.00 13.64 73 VAL B O 1
ATOM 1798 N N . PHE B 1 84 ? 4.045 -42.543 1.881 1.00 11.38 74 PHE B N 1
ATOM 1799 C CA . PHE B 1 84 ? 4.842 -43.371 2.784 1.00 10.78 74 PHE B CA 1
ATOM 1800 C C . PHE B 1 84 ? 3.901 -44.162 3.680 1.00 10.90 74 PHE B C 1
ATOM 1801 O O . PHE B 1 84 ? 2.976 -43.599 4.274 1.00 11.88 74 PHE B O 1
ATOM 1809 N N . ASN B 1 85 ? 4.128 -45.471 3.780 1.00 10.45 75 ASN B N 1
ATOM 1810 C CA . ASN B 1 85 ? 3.267 -46.311 4.618 1.00 10.44 75 ASN B CA 1
ATOM 1811 C C . ASN B 1 85 ? 3.979 -47.591 5.037 1.00 10.08 75 ASN B C 1
ATOM 1812 O O . ASN B 1 85 ? 5.114 -47.849 4.620 1.00 10.72 75 ASN B O 1
ATOM 1817 N N . SER B 1 86 ? 3.293 -48.376 5.863 1.00 10.53 76 SER B N 1
ATOM 1818 C CA . SER B 1 86 ? 3.752 -49.673 6.324 1.00 10.50 76 SER B CA 1
ATOM 1819 C C . SER B 1 86 ? 2.567 -50.626 6.308 1.00 10.51 76 SER B C 1
ATOM 1820 O O . SER B 1 86 ? 1.415 -50.193 6.253 1.00 11.54 76 SER B O 1
ATOM 1823 N N . ARG B 1 87 ? 2.846 -51.927 6.340 1.00 11.02 77 ARG B N 1
ATOM 1824 C CA A ARG B 1 87 ? 1.795 -52.909 6.574 0.50 12.29 77 ARG B CA 1
ATOM 1825 C CA B ARG B 1 87 ? 1.796 -52.934 6.493 0.50 11.82 77 ARG B CA 1
ATOM 1826 C C . ARG B 1 87 ? 2.356 -54.246 7.022 1.00 11.63 77 ARG B C 1
ATOM 1827 O O . ARG B 1 87 ? 3.462 -54.649 6.654 1.00 12.47 77 ARG B O 1
ATOM 1842 N N . GLN B 1 88 ? 1.585 -54.903 7.870 1.00 11.33 78 GLN B N 1
ATOM 1843 C CA . GLN B 1 88 ? 1.947 -56.206 8.383 1.00 12.22 78 GLN B CA 1
ATOM 1844 C C . GLN B 1 88 ? 1.746 -57.262 7.288 1.00 12.61 78 GLN B C 1
ATOM 1845 O O . GLN B 1 88 ? 1.004 -57.021 6.329 1.00 12.15 78 GLN B O 1
ATOM 1851 N N . PRO B 1 89 ? 2.392 -58.438 7.424 1.00 13.56 79 PRO B N 1
ATOM 1852 C CA . PRO B 1 89 ? 2.161 -59.489 6.426 1.00 14.34 79 PRO B CA 1
ATOM 1853 C C . PRO B 1 89 ? 0.683 -59.848 6.352 1.00 13.94 79 PRO B C 1
ATOM 1854 O O . PRO B 1 89 ? 0.032 -60.010 7.384 1.00 14.24 79 PRO B O 1
ATOM 1858 N N . ASN B 1 90 ? 0.157 -59.935 5.135 1.00 13.13 80 ASN B N 1
ATOM 1859 C CA . ASN B 1 90 ? -1.214 -60.402 4.901 1.00 13.42 80 ASN B CA 1
ATOM 1860 C C . ASN B 1 90 ? -2.283 -59.499 5.532 1.00 12.30 80 ASN B C 1
ATOM 1861 O O . ASN B 1 90 ? -3.398 -59.944 5.793 1.00 12.70 80 ASN B O 1
ATOM 1866 N N . ALA B 1 91 ? -1.938 -58.234 5.764 1.00 12.32 81 ALA B N 1
ATOM 1867 C CA . ALA B 1 91 ? -2.809 -57.313 6.493 1.00 12.27 81 ALA B CA 1
ATOM 1868 C C . ALA B 1 91 ? -2.976 -55.999 5.741 1.00 12.37 81 ALA B C 1
ATOM 1869 O O . ALA B 1 91 ? -2.206 -55.704 4.830 1.00 13.23 81 ALA B O 1
ATOM 1871 N N . PRO B 1 92 ? -3.986 -55.200 6.121 1.00 11.43 82 PRO B N 1
ATOM 1872 C CA . PRO B 1 92 ? -4.221 -53.917 5.455 1.00 11.38 82 PRO B CA 1
ATOM 1873 C C . PRO B 1 92 ? -3.101 -52.890 5.663 1.00 11.19 82 PRO B C 1
ATOM 1874 O O . PRO B 1 92 ? -2.384 -52.915 6.674 1.00 12.13 82 PRO B O 1
ATOM 1878 N N . TRP B 1 93 ? -2.965 -51.984 4.703 1.00 10.76 83 TRP B N 1
ATOM 1879 C CA . TRP B 1 93 ? -2.097 -50.817 4.859 1.00 11.48 83 TRP B CA 1
ATOM 1880 C C . TRP B 1 93 ? -2.435 -50.028 6.094 1.00 11.19 83 TRP B C 1
ATOM 1881 O O . TRP B 1 93 ? -3.604 -49.978 6.513 1.00 11.42 83 TRP B O 1
ATOM 1892 N N . LEU B 1 94 ? -1.416 -49.390 6.670 1.00 11.15 84 LEU B N 1
ATOM 1893 C CA . LEU B 1 94 ? -1.573 -48.558 7.862 1.00 11.14 84 LEU B CA 1
ATOM 1894 C C . LEU B 1 94 ? -1.823 -47.090 7.479 1.00 11.48 84 LEU B C 1
ATOM 1895 O O . LEU B 1 94 ? -2.410 -46.834 6.426 1.00 12.13 84 LEU B O 1
ATOM 1900 N N . VAL B 1 95 ? -1.428 -46.131 8.319 1.00 11.60 85 VAL B N 1
ATOM 1901 C CA . VAL B 1 95 ? -1.774 -44.726 8.075 1.00 12.34 85 VAL B CA 1
ATOM 1902 C C . VAL B 1 95 ? -0.758 -44.080 7.130 1.00 12.26 85 VAL B C 1
ATOM 1903 O O . VAL B 1 95 ? 0.432 -44.050 7.413 1.00 12.63 85 VAL B O 1
ATOM 1907 N N . GLU B 1 96 ? -1.233 -43.551 6.009 1.00 12.20 86 GLU B N 1
ATOM 1908 C CA . GLU B 1 96 ? -0.355 -42.886 5.051 1.00 12.39 86 GLU B CA 1
ATOM 1909 C C . GLU B 1 96 ? 0.184 -41.570 5.575 1.00 12.93 86 GLU B C 1
ATOM 1910 O O . GLU B 1 96 ? -0.523 -40.818 6.252 1.00 14.46 86 GLU B O 1
ATOM 1916 N N . GLN B 1 97 ? 1.442 -41.301 5.245 1.00 13.69 87 GLN B N 1
ATOM 1917 C CA . GLN B 1 97 ? 1.996 -39.951 5.307 1.00 15.82 87 GLN B CA 1
ATOM 1918 C C . GLN B 1 97 ? 2.307 -39.535 3.884 1.00 16.58 87 GLN B C 1
ATOM 1919 O O . GLN B 1 97 ? 2.802 -40.336 3.096 1.00 18.73 87 GLN B O 1
ATOM 1925 N N . ARG B 1 98 ? 2.013 -38.290 3.547 1.00 17.97 88 ARG B N 1
ATOM 1926 C CA . ARG B 1 98 ? 2.144 -37.839 2.175 1.00 17.94 88 ARG B CA 1
ATOM 1927 C C . ARG B 1 98 ? 3.013 -36.607 2.053 1.00 18.63 88 ARG B C 1
ATOM 1928 O O . ARG B 1 98 ? 3.017 -35.742 2.929 1.00 21.02 88 ARG B O 1
ATOM 1936 N N . VAL B 1 99 ? 3.753 -36.548 0.952 1.00 17.91 89 VAL B N 1
ATOM 1937 C CA . VAL B 1 99 ? 4.498 -35.358 0.571 1.00 18.84 89 VAL B CA 1
ATOM 1938 C C . VAL B 1 99 ? 4.020 -34.949 -0.819 1.00 19.81 89 VAL B C 1
ATOM 1939 O O . VAL B 1 99 ? 4.081 -35.740 -1.760 1.00 20.21 89 VAL B O 1
ATOM 1943 N N . SER B 1 100 ? 3.539 -33.714 -0.940 1.00 21.39 90 SER B N 1
ATOM 1944 C CA . SER B 1 100 ? 3.020 -33.207 -2.205 0.50 21.10 90 SER B CA 1
ATOM 1945 C C . SER B 1 100 ? 4.117 -32.753 -3.170 1.00 22.91 90 SER B C 1
ATOM 1946 O O . SER B 1 100 ? 5.217 -32.378 -2.748 1.00 25.25 90 SER B O 1
ATOM 1949 N N . ASN B 1 101 ? 3.772 -32.791 -4.460 1.00 24.97 91 ASN B N 1
ATOM 1950 C CA A ASN B 1 101 ? 4.634 -32.348 -5.563 0.50 26.49 91 ASN B CA 1
ATOM 1951 C CA B ASN B 1 101 ? 4.634 -32.348 -5.563 0.50 26.51 91 ASN B CA 1
ATOM 1952 C C . ASN B 1 101 ? 5.903 -33.185 -5.723 1.00 25.18 91 ASN B C 1
ATOM 1953 O O . ASN B 1 101 ? 6.937 -32.906 -5.104 1.00 26.72 91 ASN B O 1
ATOM 1962 N N . VAL B 1 102 ? 5.807 -34.199 -6.575 1.00 23.02 92 VAL B N 1
ATOM 1963 C CA . VAL B 1 102 ? 6.889 -35.158 -6.792 1.00 22.62 92 VAL B CA 1
ATOM 1964 C C . VAL B 1 102 ? 8.130 -34.499 -7.403 1.00 23.18 92 VAL B C 1
ATOM 1965 O O . 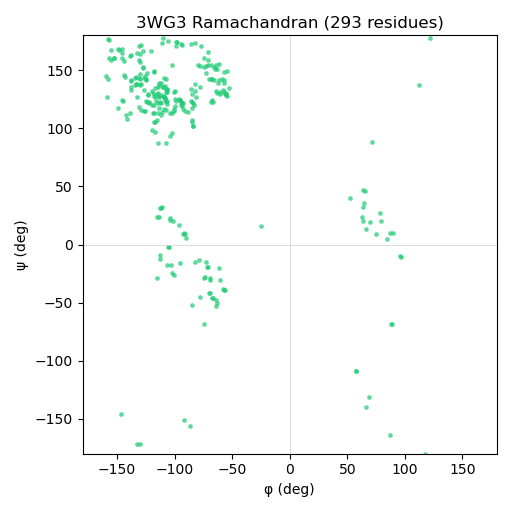VAL B 1 102 ? 9.232 -34.637 -6.865 1.00 23.01 92 VAL B O 1
ATOM 1969 N N . ALA B 1 103 ? 7.944 -33.782 -8.510 1.00 23.80 93 ALA B N 1
ATOM 1970 C CA . ALA B 1 103 ? 9.059 -33.157 -9.228 1.00 25.69 93 ALA B CA 1
ATOM 1971 C C . ALA B 1 103 ? 9.883 -32.224 -8.344 1.00 26.56 93 ALA B C 1
ATOM 1972 O O . ALA B 1 103 ? 11.113 -32.197 -8.447 1.00 28.99 93 ALA B O 1
ATOM 1974 N N . ASN B 1 104 ? 9.203 -31.475 -7.475 1.00 25.92 94 ASN B N 1
ATOM 1975 C CA . ASN B 1 104 ? 9.854 -30.539 -6.552 1.00 29.26 94 ASN B CA 1
ATOM 1976 C C . ASN B 1 104 ? 10.820 -31.198 -5.567 1.00 27.29 94 ASN B C 1
ATOM 1977 O O . ASN B 1 104 ? 11.684 -30.530 -4.997 1.00 33.60 94 ASN B O 1
ATOM 1982 N N . GLN B 1 105 ? 10.671 -32.505 -5.364 1.00 23.91 95 GLN B N 1
ATOM 1983 C CA . GLN B 1 105 ? 11.580 -33.236 -4.482 1.00 23.04 95 GLN B CA 1
ATOM 1984 C C . GLN B 1 105 ? 12.870 -33.633 -5.205 1.00 23.30 95 GLN B C 1
ATOM 1985 O O . GLN B 1 105 ? 13.863 -33.986 -4.564 1.00 25.01 95 GLN B O 1
ATOM 1991 N N . PHE B 1 106 ? 12.844 -33.553 -6.534 1.00 24.19 96 PHE B N 1
ATOM 1992 C CA . PHE B 1 106 ? 13.972 -33.905 -7.394 1.00 25.53 96 PHE B CA 1
ATOM 1993 C C . PHE B 1 106 ? 14.547 -32.671 -8.113 1.00 30.07 96 PHE B C 1
ATOM 1994 O O . PHE B 1 106 ? 15.036 -32.777 -9.243 1.00 32.63 96 PHE B O 1
ATOM 2002 N N . ILE B 1 107 ? 14.473 -31.501 -7.482 1.00 31.88 97 ILE B N 1
ATOM 2003 C CA . ILE B 1 107 ? 15.012 -30.273 -8.091 1.00 33.55 97 ILE B CA 1
ATOM 2004 C C . ILE B 1 107 ? 16.515 -30.406 -8.356 1.00 33.63 97 ILE B C 1
ATOM 2005 O O . ILE B 1 107 ? 17.276 -30.806 -7.470 1.00 35.79 97 ILE B O 1
ATOM 2010 N N . GLY B 1 108 ? 16.917 -30.092 -9.589 1.00 35.01 98 GLY B N 1
ATOM 2011 C CA . GLY B 1 108 ? 18.319 -30.147 -10.016 1.00 36.59 98 GLY B CA 1
ATOM 2012 C C . GLY B 1 108 ? 18.893 -31.550 -10.124 1.00 34.93 98 GLY B C 1
ATOM 2013 O O . GLY B 1 108 ? 20.113 -31.729 -10.126 1.00 37.49 98 GLY B O 1
ATOM 2014 N N . SER B 1 109 ? 18.009 -32.541 -10.221 1.00 34.20 99 SER B N 1
ATOM 2015 C CA . SER B 1 109 ? 18.395 -33.951 -10.238 1.00 31.74 99 SER B CA 1
ATOM 2016 C C . SER B 1 109 ? 19.012 -34.367 -11.573 1.00 32.29 99 SER B C 1
ATOM 2017 O O . SER B 1 109 ? 19.845 -35.276 -11.624 1.00 33.66 99 SER B O 1
ATOM 2020 N N . GLY B 1 110 ? 18.600 -33.702 -12.649 1.00 30.26 100 GLY B N 1
ATOM 2021 C CA . GLY B 1 110 ? 19.036 -34.071 -13.990 1.00 30.22 100 GLY B CA 1
ATOM 2022 C C . GLY B 1 110 ? 18.451 -35.403 -14.427 1.00 28.34 100 GLY B C 1
ATOM 2023 O O . GLY B 1 110 ? 17.247 -35.632 -14.306 1.00 30.11 100 GLY B O 1
ATOM 2024 N N . GLY B 1 111 ? 19.309 -36.285 -14.929 1.00 26.47 101 GLY B N 1
ATOM 2025 C CA . GLY B 1 111 ? 18.869 -37.571 -15.461 1.00 24.53 101 GLY B CA 1
ATOM 2026 C C . GLY B 1 111 ? 19.149 -38.751 -14.552 1.00 22.61 101 GLY B C 1
ATOM 2027 O O . GLY B 1 111 ? 19.207 -39.887 -15.009 1.00 23.67 101 GLY B O 1
ATOM 2028 N N . LYS B 1 112 ? 19.332 -38.481 -13.265 1.00 21.08 102 LYS B N 1
ATOM 2029 C CA . LYS B 1 112 ? 19.561 -39.525 -12.270 1.00 20.05 102 LYS B CA 1
ATOM 2030 C C . LYS B 1 112 ? 18.999 -39.065 -10.937 1.00 19.26 102 LYS B C 1
ATOM 2031 O O . LYS B 1 112 ? 18.652 -37.900 -10.777 1.00 22.12 102 LYS B O 1
ATOM 2037 N N . ALA B 1 113 ? 18.901 -39.984 -9.983 1.00 15.97 103 ALA B N 1
ATOM 2038 C CA . ALA B 1 113 ? 18.415 -39.639 -8.648 1.00 16.13 103 ALA B CA 1
ATOM 2039 C C . ALA B 1 113 ? 18.902 -40.637 -7.617 1.00 14.35 103 ALA B C 1
ATOM 2040 O O . ALA B 1 113 ? 19.283 -41.761 -7.952 1.00 14.65 103 ALA B O 1
ATOM 2042 N N . MET B 1 114 ? 18.872 -40.220 -6.358 1.00 13.25 104 MET B N 1
ATOM 2043 C CA . MET B 1 114 ? 19.112 -41.141 -5.264 1.00 13.19 104 MET B CA 1
ATOM 2044 C C . MET B 1 114 ? 18.067 -40.951 -4.171 1.00 11.35 104 MET B C 1
ATOM 2045 O O . MET B 1 114 ? 17.598 -39.831 -3.927 1.00 12.32 104 MET B O 1
ATOM 2050 N N . VAL B 1 115 ? 17.682 -42.061 -3.544 1.00 11.03 105 VAL B N 1
ATOM 2051 C CA . VAL B 1 115 ? 16.723 -42.052 -2.451 1.00 11.15 105 VAL B CA 1
ATOM 2052 C C . VAL B 1 115 ? 17.385 -42.783 -1.290 1.00 10.46 105 VAL B C 1
ATOM 2053 O O . VAL B 1 115 ? 17.685 -43.973 -1.393 1.00 11.26 105 VAL B O 1
ATOM 2057 N N . THR B 1 116 ? 17.644 -42.057 -0.205 1.00 10.08 106 THR B N 1
ATOM 2058 C CA . THR B 1 116 ? 18.324 -42.609 0.961 1.00 10.17 106 THR B CA 1
ATOM 2059 C C . THR B 1 116 ? 17.344 -42.774 2.113 1.00 9.89 106 THR B C 1
ATOM 2060 O O . THR B 1 116 ? 16.535 -41.882 2.393 1.00 10.55 106 THR B O 1
ATOM 2064 N N . VAL B 1 117 ? 17.432 -43.916 2.786 1.00 10.05 107 VAL B N 1
ATOM 2065 C CA . VAL B 1 117 ? 16.665 -44.165 3.991 1.00 10.20 107 VAL B CA 1
ATOM 2066 C C . VAL B 1 117 ? 17.640 -44.416 5.139 1.00 10.26 107 VAL B C 1
ATOM 2067 O O . VAL B 1 117 ? 18.458 -45.341 5.090 1.00 10.87 107 VAL B O 1
ATOM 2071 N N . PHE B 1 118 ? 17.552 -43.574 6.166 1.00 10.55 108 PHE B N 1
ATOM 2072 C CA . PHE B 1 118 ? 18.277 -43.780 7.420 1.00 10.82 108 PHE B CA 1
ATOM 2073 C C . PHE B 1 118 ? 17.341 -44.485 8.389 1.00 10.61 108 PHE B C 1
ATOM 2074 O O . PHE B 1 118 ? 16.245 -43.987 8.658 1.00 11.07 108 PHE B O 1
ATOM 2082 N N . ASP B 1 119 ? 17.767 -45.629 8.918 1.00 10.76 109 ASP B N 1
ATOM 2083 C CA . ASP B 1 119 ? 17.028 -46.273 10.003 1.00 11.13 109 ASP B CA 1
ATOM 2084 C C . ASP B 1 119 ? 17.487 -45.644 11.316 1.00 11.47 109 ASP B C 1
ATOM 2085 O O . ASP B 1 119 ? 18.598 -45.906 11.786 1.00 12.32 109 ASP B O 1
ATOM 2090 N N . HIS B 1 120 ? 16.644 -44.795 11.894 1.00 11.64 110 HIS B N 1
ATOM 2091 C CA . HIS B 1 120 ? 16.962 -44.142 13.160 1.00 12.55 110 HIS B CA 1
ATOM 2092 C C . HIS B 1 120 ? 16.272 -44.773 14.347 1.00 13.97 110 HIS B C 1
ATOM 2093 O O . HIS B 1 120 ? 16.125 -44.135 15.389 1.00 16.28 110 HIS B O 1
ATOM 2100 N N . GLY B 1 121 ? 15.826 -46.019 14.211 1.00 12.95 111 GLY B N 1
ATOM 2101 C CA . GLY B 1 121 ? 15.252 -46.741 15.346 1.00 13.19 111 GLY B CA 1
ATOM 2102 C C . GLY B 1 121 ? 13.755 -46.519 15.478 1.00 13.44 111 GLY B C 1
ATOM 2103 O O . GLY B 1 121 ? 12.971 -47.440 15.261 1.00 14.90 111 GLY B O 1
ATOM 2104 N N . ASP B 1 122 ? 13.361 -45.292 15.824 1.00 13.82 112 ASP B N 1
ATOM 2105 C CA . ASP B 1 122 ? 11.947 -44.920 15.957 1.00 14.02 112 ASP B CA 1
ATOM 2106 C C . ASP B 1 122 ? 11.383 -44.273 14.692 1.00 13.17 112 ASP B C 1
ATOM 2107 O O . ASP B 1 122 ? 10.163 -44.152 14.544 1.00 14.19 112 ASP B O 1
ATOM 2112 N N . LYS B 1 123 ? 12.283 -43.847 13.801 1.00 12.65 113 LYS B N 1
ATOM 2113 C CA A LYS B 1 123 ? 11.913 -43.151 12.568 0.50 12.34 113 LYS B CA 1
ATOM 2114 C CA B LYS B 1 123 ? 11.905 -43.166 12.564 0.50 12.37 113 LYS B CA 1
ATOM 2115 C C . LYS B 1 123 ? 12.757 -43.635 11.406 1.00 11.47 113 LYS B C 1
ATOM 2116 O O . LYS B 1 123 ? 13.884 -44.097 11.605 1.00 11.97 113 LYS B O 1
ATOM 2127 N N . TYR B 1 124 ? 12.201 -43.521 10.204 1.00 11.30 114 TYR B N 1
ATOM 2128 C CA . TYR B 1 124 ? 12.980 -43.600 8.981 1.00 11.20 114 TYR B CA 1
ATOM 2129 C C . TYR B 1 124 ? 13.070 -42.181 8.428 1.00 11.12 114 TYR B C 1
ATOM 2130 O O . TYR B 1 124 ? 12.048 -41.546 8.150 1.00 12.23 114 TYR B O 1
ATOM 2139 N N . GLN B 1 125 ? 14.291 -41.682 8.270 1.00 10.98 115 GLN B N 1
ATOM 2140 C CA . GLN B 1 125 ? 14.498 -40.402 7.597 1.00 10.79 115 GLN B CA 1
ATOM 2141 C C . GLN B 1 125 ? 14.756 -40.664 6.118 1.00 10.57 115 GLN B C 1
ATOM 2142 O O . GLN B 1 125 ? 15.691 -41.392 5.766 1.00 11.39 115 GLN B O 1
ATOM 2148 N N . VAL B 1 126 ? 13.916 -40.091 5.259 1.00 10.98 116 VAL B N 1
ATOM 2149 C CA . VAL B 1 126 ? 14.037 -40.302 3.815 1.00 10.61 116 VAL B CA 1
ATOM 2150 C C . VAL B 1 126 ? 14.547 -39.032 3.158 1.00 10.78 116 VAL B C 1
ATOM 2151 O O . VAL B 1 126 ? 13.982 -37.953 3.346 1.00 11.65 116 VAL B O 1
ATOM 2155 N N . VAL B 1 127 ? 15.629 -39.179 2.395 1.00 10.90 117 VAL B N 1
ATOM 2156 C CA . VAL B 1 127 ? 16.310 -38.058 1.761 1.00 11.30 117 VAL B CA 1
ATOM 2157 C C . VAL B 1 127 ? 16.372 -38.331 0.262 1.00 11.05 117 VAL B C 1
ATOM 2158 O O . VAL B 1 127 ? 16.873 -39.377 -0.159 1.00 11.93 117 VAL B O 1
ATOM 2162 N N . ILE B 1 128 ? 15.827 -37.415 -0.535 1.00 11.18 118 ILE B N 1
ATOM 2163 C CA . ILE B 1 128 ? 15.909 -37.526 -1.988 1.00 12.02 118 ILE B CA 1
ATOM 2164 C C . ILE B 1 128 ? 17.024 -36.589 -2.424 1.00 11.69 118 ILE B C 1
ATOM 2165 O O . ILE B 1 128 ? 16.953 -35.375 -2.205 1.00 12.05 118 ILE B O 1
ATOM 2170 N N . ASN B 1 129 ? 18.074 -37.173 -3.000 1.00 11.85 119 ASN B N 1
ATOM 2171 C CA . ASN B 1 129 ? 19.316 -36.449 -3.281 1.00 12.14 119 ASN B CA 1
ATOM 2172 C C . ASN B 1 129 ? 19.857 -35.862 -1.978 1.00 11.91 119 ASN B C 1
ATOM 2173 O O . ASN B 1 129 ? 20.275 -36.635 -1.125 1.00 12.46 119 ASN B O 1
ATOM 2178 N N . GLU B 1 130 ? 19.809 -34.542 -1.789 1.00 11.84 120 GLU B N 1
ATOM 2179 C CA . GLU B 1 130 ? 20.268 -33.931 -0.532 1.00 12.45 120 GLU B CA 1
ATOM 2180 C C . GLU B 1 130 ? 19.118 -33.470 0.362 1.00 12.78 120 GLU B C 1
ATOM 2181 O O . GLU B 1 130 ? 19.359 -32.961 1.456 1.00 14.54 120 GLU B O 1
ATOM 2187 N N . LYS B 1 131 ? 17.879 -33.623 -0.107 1.00 12.60 121 LYS B N 1
ATOM 2188 C CA . LYS B 1 131 ? 16.723 -33.023 0.561 1.00 13.82 121 LYS B CA 1
ATOM 2189 C C . LYS B 1 131 ? 15.974 -34.031 1.423 1.00 12.63 121 LYS B C 1
ATOM 2190 O O . LYS B 1 131 ? 15.453 -35.021 0.909 1.00 12.78 121 LYS B O 1
ATOM 2196 N N . THR B 1 132 ? 15.891 -33.776 2.728 1.00 12.73 122 THR B N 1
ATOM 2197 C CA . THR B 1 132 ? 15.024 -34.588 3.584 1.00 12.99 122 THR B CA 1
ATOM 2198 C C . THR B 1 132 ? 13.579 -34.330 3.193 1.00 13.21 122 THR B C 1
ATOM 2199 O O . THR B 1 132 ? 13.117 -33.184 3.213 1.00 16.12 122 THR B O 1
ATOM 2203 N N . VAL B 1 133 ? 12.870 -35.391 2.824 1.00 12.71 123 VAL B N 1
ATOM 2204 C CA . VAL B 1 133 ? 11.469 -35.248 2.441 1.00 14.07 123 VAL B CA 1
ATOM 2205 C C . VAL B 1 133 ? 10.506 -35.652 3.557 1.00 13.78 123 VAL B C 1
ATOM 2206 O O . VAL B 1 133 ? 9.382 -35.158 3.600 1.00 15.17 123 VAL B O 1
ATOM 2210 N N . ILE B 1 134 ? 10.947 -36.533 4.459 1.00 12.83 124 ILE B N 1
ATOM 2211 C CA . ILE B 1 134 ? 10.111 -36.923 5.597 1.00 12.78 124 ILE B CA 1
ATOM 2212 C C . ILE B 1 134 ? 10.950 -37.514 6.725 1.00 12.41 124 ILE B C 1
ATOM 2213 O O . ILE B 1 134 ? 11.951 -38.193 6.478 1.00 12.45 124 ILE B O 1
ATOM 2218 N N . GLN B 1 135 ? 10.524 -37.228 7.952 1.00 12.72 125 GLN B N 1
ATOM 2219 C CA . GLN B 1 135 ? 10.926 -37.970 9.131 1.00 12.74 125 GLN B CA 1
ATOM 2220 C C . GLN B 1 135 ? 9.727 -38.848 9.467 1.00 13.25 125 GLN B C 1
ATOM 2221 O O . GLN B 1 135 ? 8.779 -38.419 10.123 1.00 15.55 125 GLN B O 1
ATOM 2227 N N . TYR B 1 136 ? 9.751 -40.071 8.952 1.00 11.98 126 TYR B N 1
ATOM 2228 C CA . TYR B 1 136 ? 8.616 -40.968 9.027 1.00 12.44 126 TYR B CA 1
ATOM 2229 C C . TYR B 1 136 ? 8.626 -41.703 10.350 1.00 12.07 126 TYR B C 1
ATOM 2230 O O . TYR B 1 136 ? 9.554 -42.460 10.643 1.00 12.71 126 TYR B O 1
ATOM 2239 N N . THR B 1 137 ? 7.594 -41.489 11.154 1.00 14.16 127 THR B N 1
ATOM 2240 C CA A THR B 1 137 ? 7.452 -42.207 12.415 0.50 14.17 127 THR B CA 1
ATOM 2241 C CA B THR B 1 137 ? 7.464 -42.213 12.409 0.50 14.40 127 THR B CA 1
ATOM 2242 C C . THR B 1 137 ? 7.072 -43.656 12.111 1.00 13.76 127 THR B C 1
ATOM 2243 O O . THR B 1 137 ? 6.079 -43.919 11.434 1.00 14.09 127 THR B O 1
ATOM 2250 N N . LYS B 1 138 ? 7.873 -44.598 12.594 1.00 13.21 128 LYS B N 1
ATOM 2251 C CA . LYS B 1 138 ? 7.634 -45.994 12.255 1.00 13.09 128 LYS B CA 1
ATOM 2252 C C . LYS B 1 138 ? 6.284 -46.473 12.752 1.00 12.57 128 LYS B C 1
ATOM 2253 O O . LYS B 1 138 ? 5.872 -46.151 13.864 1.00 14.66 128 LYS B O 1
ATOM 2259 N N . GLN B 1 139 ? 5.607 -47.253 11.918 1.00 11.94 129 GLN B N 1
ATOM 2260 C CA . GLN B 1 139 ? 4.371 -47.903 12.328 1.00 12.32 129 GLN B CA 1
ATOM 2261 C C . GLN B 1 139 ? 4.582 -49.382 12.625 1.00 13.12 129 GLN B C 1
ATOM 2262 O O . GLN B 1 139 ? 3.746 -50.011 13.273 1.00 14.72 129 GLN B O 1
ATOM 2268 N N . ILE B 1 140 ? 5.701 -49.916 12.137 1.00 12.71 130 ILE B N 1
ATOM 2269 C CA . ILE B 1 140 ? 6.162 -51.273 12.428 1.00 13.18 130 ILE B CA 1
ATOM 2270 C C . ILE B 1 140 ? 7.674 -51.194 12.655 1.00 12.98 130 ILE B C 1
ATOM 2271 O O . ILE B 1 140 ? 8.396 -50.559 11.886 1.00 13.30 130 ILE B O 1
ATOM 2276 N N . SER B 1 141 ? 8.148 -51.831 13.719 1.00 14.88 131 SER B N 1
ATOM 2277 C CA . SER B 1 141 ? 9.567 -51.829 14.049 1.00 16.04 131 SER B CA 1
ATOM 2278 C C . SER B 1 141 ? 10.246 -53.100 13.569 1.00 15.84 131 SER B C 1
ATOM 2279 O O . SER B 1 141 ? 9.586 -54.045 13.141 1.00 18.00 131 SER B O 1
ATOM 2282 N N . GLY B 1 142 ? 11.571 -53.120 13.656 1.00 15.28 132 GLY B N 1
ATOM 2283 C CA . GLY B 1 142 ? 12.328 -54.323 13.349 1.00 16.73 132 GLY B CA 1
ATOM 2284 C C . GLY B 1 142 ? 13.343 -54.137 12.247 1.00 13.97 132 GLY B C 1
ATOM 2285 O O . GLY B 1 142 ? 13.467 -53.061 11.660 1.00 13.98 132 GLY B O 1
ATOM 2286 N N . THR B 1 143 ? 14.078 -55.206 11.983 1.00 14.65 133 THR B N 1
ATOM 2287 C CA A THR B 1 143 ? 15.157 -55.153 10.999 0.50 13.95 133 THR B CA 1
ATOM 2288 C CA B THR B 1 143 ? 15.159 -55.201 11.018 0.50 14.33 133 THR B CA 1
ATOM 2289 C C . THR B 1 143 ? 14.631 -55.329 9.583 1.00 12.86 133 THR B C 1
ATOM 2290 O O . THR B 1 143 ? 13.688 -56.079 9.332 1.00 13.45 133 THR B O 1
ATOM 2297 N N . THR B 1 144 ? 15.250 -54.609 8.651 1.00 11.93 134 THR B N 1
ATOM 2298 C CA . THR B 1 144 ? 14.977 -54.774 7.230 1.00 11.25 134 THR B CA 1
ATOM 2299 C C . THR B 1 144 ? 15.825 -55.934 6.712 1.00 11.71 134 THR B C 1
ATOM 2300 O O . THR B 1 144 ? 17.063 -55.908 6.813 1.00 12.51 134 THR B O 1
ATOM 2304 N N . SER B 1 145 ? 15.156 -56.949 6.159 1.00 11.22 135 SER B N 1
ATOM 2305 C CA . SER B 1 145 ? 15.847 -58.119 5.614 1.00 11.61 135 SER B CA 1
ATOM 2306 C C . SER B 1 145 ? 15.743 -58.254 4.098 1.00 10.88 135 SER B C 1
ATOM 2307 O O . SER B 1 145 ? 16.432 -59.085 3.513 1.00 11.92 135 SER B O 1
ATOM 2310 N N . SER B 1 146 ? 14.910 -57.439 3.455 1.00 10.70 136 SER B N 1
ATOM 2311 C CA . SER B 1 146 ? 14.813 -57.448 1.997 1.00 10.25 136 SER B CA 1
ATOM 2312 C C . SER B 1 146 ? 14.367 -56.090 1.495 1.00 10.24 136 SER B C 1
ATOM 2313 O O . SER B 1 146 ? 13.814 -55.278 2.254 1.00 10.42 136 SER B O 1
ATOM 2316 N N . LEU B 1 147 ? 14.632 -55.849 0.214 1.00 10.54 137 LEU B N 1
ATOM 2317 C CA . LEU B 1 147 ? 14.229 -54.631 -0.483 1.00 10.60 137 LEU B CA 1
ATOM 2318 C C . LEU B 1 147 ? 13.481 -55.031 -1.727 1.00 10.30 137 LEU B C 1
ATOM 2319 O O . LEU B 1 147 ? 13.744 -56.097 -2.290 1.00 11.33 137 LEU B O 1
ATOM 2324 N N . SER B 1 148 ? 12.570 -54.181 -2.180 1.00 10.10 138 SER B N 1
ATOM 2325 C CA . SER B 1 148 ? 11.914 -54.431 -3.459 1.00 10.55 138 SER B CA 1
ATOM 2326 C C . SER B 1 148 ? 11.593 -53.154 -4.203 1.00 10.75 138 SER B C 1
ATOM 2327 O O . SER B 1 148 ? 11.616 -52.061 -3.635 1.00 11.03 138 SER B O 1
ATOM 2330 N N . TYR B 1 149 ? 11.302 -53.324 -5.487 1.00 11.21 139 TYR B N 1
ATOM 2331 C CA . TYR B 1 149 ? 11.123 -52.219 -6.412 1.00 10.98 139 TYR B CA 1
ATOM 2332 C C . TYR B 1 149 ? 9.935 -52.603 -7.281 1.00 12.03 139 TYR B C 1
ATOM 2333 O O . TYR B 1 149 ? 10.004 -53.583 -8.022 1.00 12.79 139 TYR B O 1
ATOM 2342 N N . ASN B 1 150 ? 8.831 -51.866 -7.143 1.00 12.40 140 ASN B N 1
ATOM 2343 C CA . ASN B 1 150 ? 7.598 -52.149 -7.878 1.00 13.04 140 ASN B CA 1
ATOM 2344 C C . ASN B 1 150 ? 7.245 -51.062 -8.877 1.00 13.93 140 ASN B C 1
ATOM 2345 O O . ASN B 1 150 ? 7.351 -49.880 -8.575 1.00 15.94 140 ASN B O 1
ATOM 2350 N N . SER B 1 151 ? 6.826 -51.465 -10.069 1.00 15.97 141 SER B N 1
ATOM 2351 C CA . SER B 1 151 ? 6.275 -50.532 -11.047 1.00 18.45 141 SER B CA 1
ATOM 2352 C C . SER B 1 151 ? 5.352 -51.286 -11.994 1.00 21.72 141 SER B C 1
ATOM 2353 O O . SER B 1 151 ? 5.357 -52.518 -12.017 1.00 24.99 141 SER B O 1
ATOM 2356 N N . THR B 1 152 ? 4.573 -50.542 -12.779 1.00 24.18 142 THR B N 1
ATOM 2357 C CA . THR B 1 152 ? 3.878 -51.100 -13.941 1.00 28.20 142 THR B CA 1
ATOM 2358 C C . THR B 1 152 ? 4.890 -51.345 -15.065 1.00 28.74 142 THR B C 1
ATOM 2359 O O . THR B 1 152 ? 5.962 -50.730 -15.097 1.00 24.55 142 THR B O 1
ATOM 2363 N N . GLY B 1 154 ? 7.233 -51.250 -17.657 1.00 32.64 144 GLY B N 1
ATOM 2364 C CA . GLY B 1 154 ? 8.194 -50.330 -18.260 1.00 34.45 144 GLY B CA 1
ATOM 2365 C C . GLY B 1 154 ? 7.877 -48.857 -18.061 1.00 32.27 144 GLY B C 1
ATOM 2366 O O . GLY B 1 154 ? 8.441 -48.001 -18.744 1.00 36.73 144 GLY B O 1
ATOM 2367 N N . THR B 1 155 ? 6.986 -48.545 -17.123 1.00 30.29 145 THR B N 1
ATOM 2368 C CA . THR B 1 155 ? 6.584 -47.153 -16.909 1.00 30.96 145 THR B CA 1
ATOM 2369 C C . THR B 1 155 ? 7.083 -46.604 -15.570 1.00 27.70 145 THR B C 1
ATOM 2370 O O . THR B 1 155 ? 6.434 -45.755 -14.949 1.00 32.18 145 THR B O 1
ATOM 2374 N N . SER B 1 156 ? 8.246 -47.081 -15.135 1.00 21.21 146 SER B N 1
ATOM 2375 C CA . SER B 1 156 ? 8.827 -46.633 -13.872 1.00 18.24 146 SER B CA 1
ATOM 2376 C C . SER B 1 156 ? 9.381 -45.214 -13.961 1.00 17.58 146 SER B C 1
ATOM 2377 O O . SER B 1 156 ? 9.894 -44.806 -15.009 1.00 18.72 146 SER B O 1
ATOM 2380 N N . ILE B 1 157 ? 9.313 -44.474 -12.853 1.00 16.03 147 ILE B N 1
ATOM 2381 C CA . ILE B 1 157 ? 9.971 -43.163 -12.787 1.00 17.63 147 ILE B CA 1
ATOM 2382 C C . ILE B 1 157 ? 11.495 -43.292 -12.695 1.00 15.39 147 ILE B C 1
ATOM 2383 O O . ILE B 1 157 ? 12.223 -42.321 -12.915 1.00 15.56 147 ILE B O 1
ATOM 2388 N N . PHE B 1 158 ? 11.967 -44.494 -12.377 1.00 14.40 148 PHE B N 1
ATOM 2389 C CA . PHE B 1 158 ? 13.393 -44.754 -12.243 1.00 14.60 148 PHE B CA 1
ATOM 2390 C C . PHE B 1 158 ? 13.892 -45.655 -13.372 1.00 14.70 148 PHE B C 1
ATOM 2391 O O . PHE B 1 158 ? 13.104 -46.153 -14.175 1.00 15.52 148 PHE B O 1
ATOM 2399 N N . SER B 1 159 ? 15.206 -45.845 -13.432 1.00 14.66 149 SER B N 1
ATOM 2400 C CA . SER B 1 159 ? 15.810 -46.765 -14.387 1.00 14.74 149 SER B CA 1
ATOM 2401 C C . SER B 1 159 ? 15.326 -48.194 -14.147 1.00 15.03 149 SER B C 1
ATOM 2402 O O . SER B 1 159 ? 14.920 -48.556 -13.039 1.00 15.41 149 SER B O 1
ATOM 2405 N N . THR B 1 160 ? 15.375 -49.010 -15.192 1.00 14.59 150 THR B N 1
ATOM 2406 C CA . THR B 1 160 ? 14.893 -50.388 -15.105 1.00 14.84 150 THR B CA 1
ATOM 2407 C C . THR B 1 160 ? 15.606 -51.166 -14.004 1.00 13.55 150 THR B C 1
ATOM 2408 O O . THR B 1 160 ? 14.979 -51.958 -13.304 1.00 14.46 150 THR B O 1
ATOM 2412 N N . VAL B 1 161 ? 16.907 -50.934 -13.852 1.00 13.86 151 VAL B N 1
ATOM 2413 C CA . VAL B 1 161 ? 17.652 -51.461 -12.713 1.00 14.08 151 VAL B CA 1
ATOM 2414 C C . VAL B 1 161 ? 18.018 -50.299 -11.798 1.00 14.02 151 VAL B C 1
ATOM 2415 O O . VAL B 1 161 ? 18.568 -49.286 -12.249 1.00 14.70 151 VAL B O 1
ATOM 2419 N N . VAL B 1 162 ? 17.674 -50.439 -10.522 1.00 12.79 152 VAL B N 1
ATOM 2420 C CA . VAL B 1 162 ? 18.095 -49.499 -9.485 1.00 13.62 152 VAL B CA 1
ATOM 2421 C C . VAL B 1 162 ? 19.167 -50.195 -8.652 1.00 13.55 152 VAL B C 1
ATOM 2422 O O . VAL B 1 162 ? 19.011 -51.363 -8.295 1.00 16.02 152 VAL B O 1
ATOM 2426 N N . GLU B 1 163 ? 20.265 -49.497 -8.369 1.00 12.87 153 GLU B N 1
ATOM 2427 C CA . GLU B 1 163 ? 21.328 -50.053 -7.532 1.00 13.45 153 GLU B CA 1
ATOM 2428 C C . GLU B 1 163 ? 21.105 -49.646 -6.088 1.00 13.23 153 GLU B C 1
ATOM 2429 O O . GLU B 1 163 ? 21.106 -48.458 -5.769 1.00 15.86 153 GLU B O 1
ATOM 2435 N N . ALA B 1 164 ? 20.923 -50.628 -5.214 1.00 11.74 154 ALA B N 1
ATOM 2436 C CA . ALA B 1 164 ? 20.798 -50.351 -3.789 1.00 11.23 154 ALA B CA 1
ATOM 2437 C C . ALA B 1 164 ? 22.131 -50.612 -3.112 1.00 10.75 154 ALA B C 1
ATOM 2438 O O . ALA B 1 164 ? 22.752 -51.654 -3.323 1.00 12.36 154 ALA B O 1
ATOM 2440 N N . VAL B 1 165 ? 22.567 -49.658 -2.296 1.00 10.87 155 VAL B N 1
ATOM 2441 C CA . VAL B 1 165 ? 23.778 -49.825 -1.500 1.00 10.69 155 VAL B CA 1
ATOM 2442 C C . VAL B 1 165 ? 23.362 -49.746 -0.041 1.00 10.69 155 VAL B C 1
ATOM 2443 O O . VAL B 1 165 ? 22.678 -48.801 0.365 1.00 11.73 155 VAL B O 1
ATOM 2447 N N . THR B 1 166 ? 23.760 -50.740 0.744 1.00 10.43 156 THR B N 1
ATOM 2448 C CA . THR B 1 166 ? 23.525 -50.688 2.181 1.00 10.69 156 THR B CA 1
ATOM 2449 C C . THR B 1 166 ? 24.833 -50.468 2.923 1.00 10.38 156 THR B C 1
ATOM 2450 O O . THR B 1 166 ? 25.881 -51.003 2.535 1.00 11.29 156 THR B O 1
ATOM 2454 N N . TYR B 1 167 ? 24.743 -49.685 3.993 1.00 10.57 157 TYR B N 1
ATOM 2455 C CA . TYR B 1 167 ? 25.845 -49.457 4.908 1.00 10.42 157 TYR B CA 1
ATOM 2456 C C . TYR B 1 167 ? 25.360 -49.982 6.245 1.00 10.95 157 TYR B C 1
ATOM 2457 O O . TYR B 1 167 ? 24.409 -49.445 6.820 1.00 11.07 157 TYR B O 1
ATOM 2466 N N . THR B 1 168 ? 25.988 -51.059 6.712 1.00 11.00 158 THR B N 1
ATOM 2467 C CA . THR B 1 168 ? 25.526 -51.760 7.902 1.00 11.87 158 THR B CA 1
ATOM 2468 C C . THR B 1 168 ? 26.683 -51.986 8.862 1.00 12.77 158 THR B C 1
ATOM 2469 O O . THR B 1 168 ? 27.838 -51.740 8.528 1.00 12.53 158 THR B O 1
ATOM 2473 N N . GLY B 1 169 ? 26.365 -52.446 10.064 1.00 14.05 159 GLY B N 1
ATOM 2474 C CA . GLY B 1 169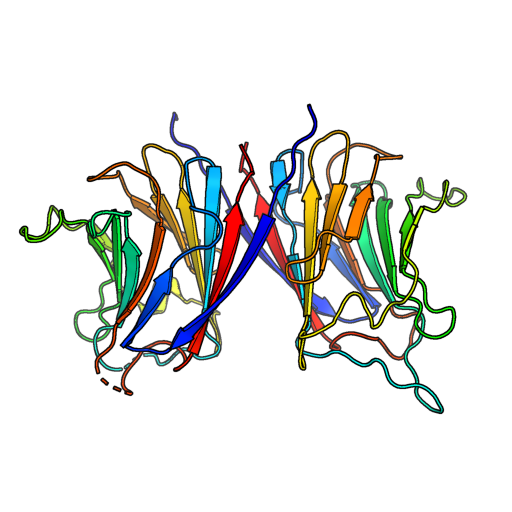 ? 27.366 -52.587 11.114 1.00 15.97 159 GLY B CA 1
ATOM 2475 C C . GLY B 1 169 ? 27.921 -51.237 11.527 1.00 17.77 159 GLY B C 1
ATOM 2476 O O . GLY B 1 169 ? 29.106 -51.121 11.842 1.00 20.79 159 GLY B O 1
ATOM 2477 N N . LEU B 1 170 ? 27.064 -50.217 11.532 1.00 17.86 160 LEU B N 1
ATOM 2478 C CA . LEU B 1 170 ? 27.491 -48.860 11.886 1.00 20.00 160 LEU B CA 1
ATOM 2479 C C . LEU B 1 170 ? 27.479 -48.617 13.399 1.00 24.76 160 LEU B C 1
ATOM 2480 O O . LEU B 1 170 ? 28.482 -48.173 13.960 1.00 27.35 160 LEU B O 1
ATOM 2485 N N . ALA B 1 171 ? 26.353 -48.922 14.046 1.00 27.08 161 ALA B N 1
ATOM 2486 C CA . ALA B 1 171 ? 26.185 -48.713 15.489 1.00 30.85 161 ALA B CA 1
ATOM 2487 C C . ALA B 1 171 ? 26.508 -49.972 16.295 1.00 36.06 161 ALA B C 1
ATOM 2488 O O . ALA B 1 171 ? 27.137 -50.907 15.796 1.00 36.99 161 ALA B O 1
#

Nearest PDB structures (foldseek):
  3wg3-assembly1_B  TM=1.006E+00  e=3.065E-32  Cyclocybe cylindracea
  3wg4-assembly1_B  TM=1.006E+00  e=3.883E-31  Cyclocybe cylindracea
  3wg4-assembly1_A  TM=1.000E+00  e=8.888E-31  Cyclocybe cylindracea
  5xfd-assembly1_B  TM=9.965E-01  e=3.042E-29  Cyclocybe cylindracea
  3wg2-assembly1_B  TM=9.901E-01  e=9.321E-28  Cyclocybe aegerita